Protein AF-A0A182SQ98-F1 (afdb_monomer)

Radius of gyration: 19.89 Å; Cα contacts (8 Å, |Δi|>4): 687; chains: 1; bounding box: 60×59×47 Å

Secondary structure (DSSP, 8-state):
--------------EEEETTEEEEPPS-EEEEE-TT-TT-EEEEE-BTB-EEEEEETTEEEEEEE--SS-TTT---EEEEE-------BBS--HHHHHHHHHHHHTT-S---S-----TT--PPP---TTTS-EEEEEEEEE-HHHHHHTTT--HHHHHHHHHHHHHHHHHHHGGGTEEEEEEEEEE-SSS-SS---TTS-HHHHHHHHHHHHHHHSTTS--SEEEEEE----TT--SEEE-SS-TTSTT-EEEEE-S-TT-HHHHHHHHHHHHHHHHTPPPSTT-TT----STT--TTSSBSS-TTS----S--HHHHHHHHHHHHTTTTGGGGSPTT--

InterPro domains:
  IPR001590 Peptidase M12B, ADAM/reprolysin [PF01421] (134-338)
  IPR001590 Peptidase M12B, ADAM/reprolysin [PS50215] (134-338)
  IPR024079 Metallopeptidase, catalytic domain superfamily [G3DSA:3.40.390.10] (128-340)
  IPR034027 Reprolysin domain, adamalysin-type [cd04269] (134-336)

Foldseek 3Di:
DWDWPFPDDDDDPAQADDVVDRDGDDPFWGKGATPPQPPKIWTWGCSPHIWTWIDGQPWIKTKDFDPDDPPPPPTDIDIDTAQDDDQFFAPDDVVLLVVVVVVVVVPPDDDDQPDPDDPDPDDDPSDQPQPAAFEFAEEEEEAQLLDVVVPPDDPVVSVVLVVSLQRLLQLLCVLRSYGYHHRYYHYHNPHDPFDDDQAADVVRVLVRVLVCLLPPVVVPDGFAYEYEHQGQHPVRHQKDFDALAGNHSRRYMYGHDPDSRCSNLSSLRVSLRNLRNLSQAAQPPPPPFDPPRQQRASRHRRQQRPRSHGHSYHTPSSSVRNSVSVRVVRRVSRNDDPPPD

Nearest PDB structures (foldseek):
  6x5x-assembly1_A  TM=9.243E-01  e=6.498E-19  Bothrops moojeni
  1nd1-assembly1_A  TM=9.090E-01  e=1.055E-18  Bothrops asper
  4q1l-assembly1_A  TM=9.043E-01  e=8.810E-18  Bothrops leucurus
  4j4m-assembly1_A  TM=8.980E-01  e=1.193E-17  Protobothrops mucrosquamatus
  2aig-assembly1_P  TM=8.832E-01  e=5.763E-18  Crotalus adamanteus

pLDDT: mean 79.88, std 20.7, range [23.42, 98.81]

Sequence (341 aa):
MFELFCKLNFALPLSLSVPYLVQEIEHCYYHGTVKDYPGASAAFHTCNGVSGVIHVGNETFVIHPFYGGDLSQKHPHVIFEARTKSNKGCANSGNLEWRTRSIRRGSSHHAGLVELIDRNGAGRYRRDVRETTKYIETALIIDKAMFQKRNGSTRTEVVHDAIQVANIADLYFRTLNTRVSVVYIETWQGQNQAQIDGGKDISKAISNFNDYTSRNLYKIDKDTTQLLTGETFAGGEVGMSVPETVCTPKAVGISVDMNPYEPHLLAGTMAHMIGHNIGMGHDDNRDECICRDWHGCIMSQSIVGLENVQPYKFSECSRLDYIDALRIGHGLCLLNKPNEV

Mean predicted aligned error: 9.84 Å

Structure (mmCIF, N/CA/C/O backbone):
data_AF-A0A182SQ98-F1
#
_entry.id   AF-A0A182SQ98-F1
#
loop_
_atom_site.group_PDB
_atom_site.id
_atom_site.type_symbol
_atom_site.label_atom_id
_atom_site.label_alt_id
_atom_site.label_comp_id
_atom_site.label_asym_id
_atom_site.label_entity_id
_atom_site.label_seq_id
_atom_site.pdbx_PDB_ins_code
_atom_site.Cartn_x
_atom_site.Cartn_y
_atom_site.Cartn_z
_atom_site.occupancy
_atom_site.B_iso_or_equiv
_atom_site.auth_seq_id
_atom_site.auth_comp_id
_atom_site.auth_asym_id
_atom_site.auth_atom_id
_atom_site.pdbx_PDB_model_num
ATOM 1 N N . MET A 1 1 ? -17.071 11.721 -22.408 1.00 23.52 1 MET A N 1
ATOM 2 C CA . MET A 1 1 ? -17.982 10.636 -21.989 1.00 23.52 1 MET A CA 1
ATOM 3 C C . MET A 1 1 ? -17.127 9.380 -21.911 1.00 23.52 1 MET A C 1
ATOM 5 O O . MET A 1 1 ? -16.782 8.836 -22.948 1.00 23.52 1 MET A O 1
ATOM 9 N N . PHE A 1 2 ? -16.632 9.037 -20.719 1.00 24.81 2 PHE A N 1
ATOM 10 C CA . PHE A 1 2 ? -15.760 7.876 -20.522 1.00 24.81 2 PHE A CA 1
ATOM 11 C C . PHE A 1 2 ? -16.617 6.607 -20.592 1.00 24.81 2 PHE A C 1
ATOM 13 O O . PHE A 1 2 ? -17.336 6.296 -19.648 1.00 24.81 2 PHE A O 1
ATOM 20 N N . GLU A 1 3 ? -16.584 5.888 -21.711 1.00 23.42 3 GLU A N 1
ATOM 21 C CA . GLU A 1 3 ? -17.114 4.523 -21.761 1.00 23.42 3 GLU A CA 1
ATOM 22 C C . GLU A 1 3 ? -16.069 3.577 -21.157 1.00 23.42 3 GLU A C 1
ATOM 24 O O . GLU A 1 3 ? -15.125 3.159 -21.829 1.00 23.42 3 GLU A O 1
ATOM 29 N N . LEU A 1 4 ? -16.216 3.253 -19.869 1.00 31.31 4 LEU A N 1
ATOM 30 C CA . LEU A 1 4 ? -15.467 2.165 -19.243 1.00 31.31 4 LEU A CA 1
ATOM 31 C C . LEU A 1 4 ? -16.075 0.825 -19.678 1.00 31.31 4 LEU A C 1
ATOM 33 O O . LEU A 1 4 ? -17.086 0.383 -19.137 1.00 31.31 4 LEU A O 1
ATOM 37 N N . PHE A 1 5 ? -15.424 0.130 -20.609 1.00 28.20 5 PHE A N 1
ATOM 38 C CA . PHE A 1 5 ? -15.642 -1.306 -20.786 1.00 28.20 5 PHE A CA 1
ATOM 39 C C . PHE A 1 5 ? -14.848 -2.054 -19.711 1.00 28.20 5 PHE A C 1
ATOM 41 O O . PHE A 1 5 ? -13.691 -2.428 -19.899 1.00 28.20 5 PHE A O 1
ATOM 48 N N . CYS A 1 6 ? -15.465 -2.241 -18.547 1.00 30.41 6 CYS A N 1
ATOM 49 C CA . CYS A 1 6 ? -14.892 -3.033 -17.467 1.00 30.41 6 CYS A CA 1
ATOM 50 C C . CYS A 1 6 ? -15.041 -4.525 -17.810 1.00 30.41 6 CYS A C 1
ATOM 52 O O . CYS A 1 6 ? -16.102 -5.120 -17.633 1.00 30.41 6 CYS A O 1
ATOM 54 N N . LYS A 1 7 ? -13.985 -5.148 -18.348 1.00 24.50 7 LYS A N 1
ATOM 55 C CA . LYS A 1 7 ? -13.917 -6.609 -18.499 1.00 24.50 7 LYS A CA 1
ATOM 56 C C . LYS A 1 7 ? -13.513 -7.193 -17.142 1.00 24.50 7 LYS A C 1
ATOM 58 O O . LYS A 1 7 ? -12.334 -7.330 -16.828 1.00 24.50 7 LYS A O 1
ATOM 63 N N . LEU A 1 8 ? -14.519 -7.431 -16.309 1.00 28.78 8 LEU A N 1
ATOM 64 C CA . LEU A 1 8 ? -14.374 -7.824 -14.913 1.00 28.78 8 LEU A CA 1
ATOM 65 C C . LEU A 1 8 ? -14.175 -9.331 -14.794 1.00 28.78 8 LEU A C 1
ATOM 67 O O . LEU A 1 8 ? -15.125 -10.096 -14.891 1.00 28.78 8 LEU A O 1
ATOM 71 N N . ASN A 1 9 ? -12.935 -9.749 -14.556 1.00 24.98 9 ASN A N 1
ATOM 72 C CA . ASN A 1 9 ? -12.642 -11.072 -14.019 1.00 24.98 9 ASN A CA 1
ATOM 73 C C . ASN A 1 9 ? -12.053 -10.880 -12.622 1.00 24.98 9 ASN A C 1
ATOM 75 O O . ASN A 1 9 ? -10.881 -10.526 -12.485 1.00 24.98 9 ASN A O 1
ATOM 79 N N . PHE A 1 10 ? -12.861 -11.122 -11.592 1.00 34.06 10 PHE A N 1
ATOM 80 C CA . PHE A 1 10 ? -12.375 -11.291 -10.228 1.00 34.06 10 PHE A CA 1
ATOM 81 C C . PHE A 1 10 ? -12.824 -12.639 -9.676 1.00 34.06 10 PHE A C 1
ATOM 83 O O . PHE A 1 10 ? -13.981 -13.031 -9.797 1.00 34.06 10 PHE A O 1
ATOM 90 N N . ALA A 1 11 ? -11.872 -13.324 -9.049 1.00 28.44 11 ALA A N 1
ATOM 91 C CA . ALA A 1 11 ? -12.122 -14.385 -8.095 1.00 28.44 11 ALA A CA 1
ATOM 92 C C . ALA A 1 11 ? -11.976 -13.755 -6.706 1.00 28.44 11 ALA A C 1
ATOM 94 O O . ALA A 1 11 ? -10.859 -13.554 -6.242 1.00 28.44 11 ALA A O 1
ATOM 95 N N . LEU A 1 12 ? -13.092 -13.388 -6.083 1.00 33.59 12 LEU A N 1
ATOM 96 C CA . LEU A 1 12 ? -13.137 -12.996 -4.673 1.00 33.59 12 LEU A CA 1
ATOM 97 C C . LEU A 1 12 ? -14.319 -13.697 -3.999 1.00 33.59 12 LEU A C 1
ATOM 99 O O . LEU A 1 12 ? -15.333 -13.057 -3.777 1.00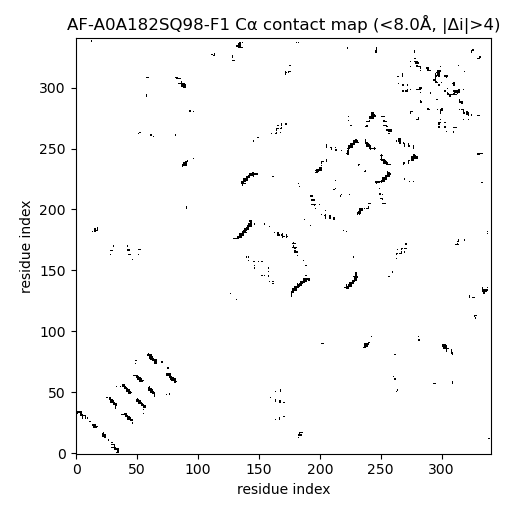 33.59 12 LEU A O 1
ATOM 103 N N . PRO A 1 13 ? -14.281 -14.991 -3.660 1.00 31.39 13 PRO A N 1
ATOM 104 C CA . PRO A 1 13 ? -15.205 -15.493 -2.656 1.00 31.39 13 PRO A CA 1
ATOM 105 C C . PRO A 1 13 ? -14.638 -15.067 -1.294 1.00 31.39 13 PRO A C 1
ATOM 107 O O . PRO A 1 13 ? -13.802 -15.766 -0.729 1.00 31.39 13 PRO A O 1
ATOM 110 N N . LEU A 1 14 ? -14.991 -13.876 -0.802 1.00 43.09 14 LEU A N 1
ATOM 111 C CA . LEU A 1 14 ? -14.554 -13.418 0.520 1.00 43.09 14 LEU A CA 1
ATOM 112 C C . LEU A 1 14 ? -15.640 -13.696 1.560 1.00 43.09 14 LEU A C 1
ATOM 114 O O . LEU A 1 14 ? -16.493 -12.855 1.831 1.00 43.09 14 LEU A O 1
ATOM 118 N N . SER A 1 15 ? -15.564 -14.868 2.189 1.00 35.12 15 SER A N 1
ATOM 119 C CA . SER A 1 15 ? -16.072 -15.061 3.547 1.00 35.12 15 SER A CA 1
ATOM 120 C C . SER A 1 15 ? -15.002 -14.558 4.522 1.00 35.12 15 SER A C 1
ATOM 122 O O . SER A 1 15 ? -14.043 -15.271 4.812 1.00 35.12 15 SER A O 1
ATOM 124 N N . LEU A 1 16 ? -15.111 -13.313 4.990 1.00 43.69 16 LEU A N 1
ATOM 125 C CA . LEU A 1 16 ? -14.165 -12.759 5.964 1.00 43.69 16 LEU A CA 1
ATOM 126 C C . LEU A 1 16 ? -14.579 -13.138 7.385 1.00 43.69 16 LEU A C 1
ATOM 128 O O . LEU A 1 16 ? -15.684 -12.830 7.827 1.00 43.69 16 LEU A O 1
ATOM 132 N N . SER A 1 17 ? -13.671 -13.754 8.134 1.00 34.84 17 SER A N 1
ATOM 133 C CA . SER A 1 17 ? -13.846 -13.986 9.565 1.00 34.84 17 SER A CA 1
ATOM 134 C C . SER A 1 17 ? -13.458 -12.729 10.352 1.00 34.84 17 SER A C 1
ATOM 136 O O . SER A 1 17 ? -12.296 -12.557 10.719 1.00 34.84 17 SER A O 1
ATOM 138 N N . VAL A 1 18 ? -14.416 -11.842 10.636 1.00 39.50 18 VAL A N 1
ATOM 139 C CA . VAL A 1 18 ? -14.260 -10.858 11.722 1.00 39.50 18 VAL A CA 1
ATOM 140 C C . VAL A 1 18 ? -14.590 -11.592 13.026 1.00 39.50 18 VAL A C 1
ATOM 142 O O . VAL A 1 18 ? -15.588 -12.316 13.039 1.00 39.50 18 VAL A O 1
ATOM 145 N N . PRO A 1 19 ? -13.853 -11.410 14.141 1.00 37.62 19 PRO A N 1
ATOM 146 C CA . PRO A 1 19 ? -14.085 -12.165 15.381 1.00 37.62 19 PRO A CA 1
ATOM 147 C C . PRO A 1 19 ? -15.498 -12.065 15.992 1.00 37.62 19 PRO A C 1
ATOM 149 O O . PRO A 1 19 ? -15.757 -12.728 16.988 1.00 37.62 19 PRO A O 1
ATOM 152 N N . TYR A 1 20 ? -16.416 -11.276 15.415 1.00 36.78 20 TYR A N 1
ATOM 153 C CA . TYR A 1 20 ? -17.817 -11.171 15.837 1.00 36.78 20 TYR A CA 1
ATOM 154 C C . TYR A 1 20 ? -18.848 -11.022 14.696 1.00 36.78 20 TYR A C 1
ATOM 156 O O . TYR A 1 20 ? -20.019 -10.790 14.984 1.00 36.78 20 TYR A O 1
ATOM 164 N N . LEU A 1 21 ? -18.469 -11.158 13.417 1.00 35.78 21 LEU A N 1
ATOM 165 C CA . LEU A 1 21 ? -19.425 -11.146 12.296 1.00 35.78 21 LEU A CA 1
ATOM 166 C C . LEU A 1 21 ? -18.748 -11.657 11.013 1.00 35.78 21 LEU A C 1
ATOM 168 O O . LEU A 1 21 ? -17.775 -11.062 10.561 1.00 35.78 21 LEU A O 1
ATOM 172 N N . VAL A 1 22 ? -19.254 -12.721 10.385 1.00 43.44 22 VAL A N 1
ATOM 173 C CA . VAL A 1 22 ? -18.900 -12.985 8.981 1.00 43.44 22 VAL A CA 1
ATOM 174 C C . VAL A 1 22 ? -19.685 -11.975 8.157 1.00 43.44 22 VAL A C 1
ATOM 176 O O . VAL A 1 22 ? -20.899 -12.107 8.021 1.00 43.44 22 VAL A O 1
ATOM 179 N N . GLN A 1 23 ? -19.024 -10.915 7.700 1.00 46.56 23 GLN A N 1
ATOM 180 C CA . GLN A 1 23 ? -19.638 -9.938 6.809 1.00 46.56 23 GLN A CA 1
ATOM 181 C C . GLN A 1 23 ? -19.177 -10.259 5.391 1.00 46.56 23 GLN A C 1
ATOM 183 O O . GLN A 1 23 ? -17.991 -10.143 5.083 1.00 46.56 23 GLN A O 1
ATOM 188 N N . GLU A 1 24 ? -20.107 -10.705 4.547 1.00 51.28 24 GLU A N 1
ATOM 189 C CA . GLU A 1 24 ? -19.855 -10.816 3.113 1.00 51.28 24 GLU A CA 1
ATOM 190 C C . GLU A 1 24 ? -19.627 -9.405 2.567 1.00 51.28 24 GLU A C 1
ATOM 192 O O . GLU A 1 24 ? -20.466 -8.516 2.724 1.00 51.28 24 GLU A O 1
ATOM 197 N N . ILE A 1 25 ? -18.453 -9.179 1.982 1.00 58.03 25 ILE A N 1
ATOM 198 C CA . ILE A 1 25 ? -18.169 -7.937 1.267 1.00 58.03 25 ILE A CA 1
ATOM 199 C C . ILE A 1 25 ? -18.684 -8.119 -0.151 1.00 58.03 25 ILE A C 1
ATOM 201 O O . ILE A 1 25 ? -18.267 -9.044 -0.848 1.00 58.03 25 ILE A O 1
ATOM 205 N N . GLU A 1 26 ? -19.594 -7.242 -0.566 1.00 62.00 26 GLU A N 1
ATOM 206 C CA . GLU A 1 26 ? -20.156 -7.266 -1.912 1.00 62.00 26 GLU A CA 1
ATOM 207 C C . GLU A 1 26 ? -19.058 -7.180 -2.985 1.00 62.00 26 GLU A C 1
ATOM 209 O O . GLU A 1 26 ? -18.040 -6.496 -2.831 1.00 62.00 26 GLU A O 1
ATOM 214 N N . HIS A 1 27 ? -19.270 -7.862 -4.114 1.00 72.69 27 HIS A N 1
ATOM 215 C CA . HIS A 1 27 ? -18.387 -7.800 -5.280 1.00 72.69 27 HIS A CA 1
ATOM 216 C C . HIS A 1 27 ? -18.504 -6.451 -5.986 1.00 72.69 27 HIS A C 1
ATOM 218 O O . HIS A 1 27 ? -19.163 -6.330 -7.013 1.00 72.69 27 HIS A O 1
ATOM 224 N N . CYS A 1 28 ? -17.857 -5.430 -5.435 1.00 85.06 28 CYS A N 1
ATOM 225 C CA . CYS A 1 28 ? -17.948 -4.058 -5.926 1.00 85.06 28 CYS A CA 1
ATOM 226 C C . CYS A 1 28 ? -16.590 -3.423 -6.254 1.00 85.06 28 CYS A C 1
ATOM 228 O O . CYS A 1 28 ? -16.579 -2.232 -6.552 1.00 85.06 28 CYS A O 1
ATOM 230 N N . TYR A 1 29 ? -15.485 -4.182 -6.222 1.00 87.00 29 TYR A N 1
ATOM 231 C CA . TYR A 1 29 ? -14.110 -3.727 -6.487 1.00 87.00 29 TYR A CA 1
ATOM 232 C C . TYR A 1 29 ? -13.596 -4.209 -7.840 1.00 87.00 29 TYR A C 1
ATOM 234 O O . TYR A 1 29 ? -13.718 -5.383 -8.193 1.00 87.00 29 TYR A O 1
ATOM 242 N N . TYR A 1 30 ? -12.999 -3.293 -8.592 1.00 87.56 30 TYR A N 1
ATOM 243 C CA . TYR A 1 30 ? -12.790 -3.444 -10.020 1.00 87.56 30 TYR A CA 1
ATOM 244 C C . TYR A 1 30 ? -11.459 -2.859 -10.474 1.00 87.56 30 TYR A C 1
ATOM 246 O O . TYR A 1 30 ? -11.033 -1.801 -10.009 1.00 87.56 30 TYR A O 1
ATOM 254 N N . HIS A 1 31 ? -10.860 -3.509 -11.472 1.00 91.31 31 HIS A N 1
ATOM 255 C CA . HIS A 1 31 ? -9.762 -2.969 -12.270 1.00 91.31 31 HIS A CA 1
ATOM 256 C C . HIS A 1 31 ? -10.189 -2.858 -13.725 1.00 91.31 31 HIS A C 1
ATOM 258 O O . HIS A 1 31 ? -10.928 -3.707 -14.224 1.00 91.31 31 HIS A O 1
ATOM 264 N N . GLY A 1 32 ? -9.654 -1.873 -14.434 1.00 87.50 32 GLY A N 1
ATOM 265 C CA . GLY A 1 32 ? -9.933 -1.693 -15.851 1.00 87.50 32 GLY A CA 1
ATOM 266 C C . GLY A 1 32 ? -8.820 -0.978 -16.598 1.00 87.50 32 GLY A C 1
ATOM 267 O O . GLY A 1 32 ? -7.851 -0.497 -16.015 1.00 87.50 32 GLY A O 1
ATOM 268 N N . THR A 1 33 ? -8.988 -0.918 -17.912 1.00 89.69 33 THR A N 1
ATOM 269 C CA . THR A 1 33 ? -8.209 -0.073 -18.821 1.00 89.69 33 THR A CA 1
ATOM 270 C C . THR A 1 33 ? -9.073 1.091 -19.285 1.00 89.69 33 THR A C 1
ATOM 272 O O . THR A 1 33 ? -10.300 0.969 -19.330 1.00 89.69 33 THR A O 1
ATOM 275 N N . VAL A 1 34 ? -8.455 2.201 -19.680 1.00 87.75 34 VAL A N 1
ATOM 276 C CA . VAL A 1 34 ? -9.191 3.359 -20.204 1.00 87.75 34 VAL A CA 1
ATOM 277 C C . VAL A 1 34 ? -9.310 3.245 -21.724 1.00 87.75 34 VAL A C 1
ATOM 279 O O . VAL A 1 34 ? -8.313 3.058 -22.423 1.00 87.75 34 VAL A O 1
ATOM 282 N N . LYS A 1 35 ? -10.542 3.326 -22.243 1.00 85.31 35 LYS A N 1
ATOM 283 C CA . LYS A 1 35 ? -10.818 3.296 -23.688 1.00 85.31 35 LYS A CA 1
ATOM 284 C C . LYS A 1 35 ? -10.031 4.410 -24.384 1.00 85.31 35 LYS A C 1
ATOM 286 O O . LYS A 1 35 ? -9.984 5.518 -23.869 1.00 85.31 35 LYS A O 1
ATOM 291 N N . ASP A 1 36 ? -9.424 4.098 -25.526 1.00 87.88 36 ASP A N 1
ATOM 292 C CA . ASP A 1 36 ? -8.637 5.024 -26.357 1.00 87.88 36 ASP A CA 1
ATOM 293 C C . ASP A 1 36 ? -7.314 5.530 -25.738 1.00 87.88 36 ASP A C 1
ATOM 295 O O . ASP A 1 36 ? -6.582 6.272 -26.389 1.00 87.88 36 ASP A O 1
ATOM 299 N N . TYR A 1 37 ? -6.939 5.059 -24.540 1.00 86.81 37 TYR A N 1
ATOM 300 C CA . TYR A 1 37 ? -5.662 5.378 -23.888 1.00 86.81 37 TYR A CA 1
ATOM 301 C C . TYR A 1 37 ? -4.860 4.097 -23.588 1.00 86.81 37 TYR A C 1
ATOM 303 O O . TYR A 1 37 ? -4.968 3.524 -22.500 1.00 86.81 37 TYR A O 1
ATOM 311 N N . PRO A 1 38 ? -4.039 3.611 -24.539 1.00 86.44 38 PRO A N 1
ATOM 312 C CA . PRO A 1 38 ? -3.184 2.447 -24.325 1.00 86.44 38 PRO A CA 1
ATOM 313 C C . PRO A 1 38 ? -2.250 2.632 -23.123 1.00 86.44 38 PRO A C 1
ATOM 315 O O . PRO A 1 38 ? -1.617 3.672 -22.965 1.00 86.44 38 PRO A O 1
ATOM 318 N N . GLY A 1 39 ? -2.155 1.606 -22.278 1.00 83.50 39 GLY A N 1
ATOM 319 C CA . GLY A 1 39 ? -1.336 1.634 -21.062 1.00 83.50 39 GLY A CA 1
ATOM 320 C C . GLY A 1 39 ? -1.977 2.347 -19.866 1.00 83.50 39 GLY A C 1
ATOM 321 O O . GLY A 1 39 ? -1.457 2.213 -18.761 1.00 83.50 39 GLY A O 1
ATOM 322 N N . ALA A 1 40 ? -3.108 3.036 -20.049 1.00 88.62 40 ALA A N 1
ATOM 323 C CA . ALA A 1 40 ? -3.865 3.598 -18.940 1.00 88.62 40 ALA A CA 1
ATOM 324 C C . ALA A 1 40 ? -4.618 2.509 -18.171 1.00 88.62 40 ALA A C 1
ATOM 326 O O . ALA A 1 40 ? -5.166 1.561 -18.750 1.00 88.62 40 ALA A O 1
ATOM 327 N N . SER A 1 41 ? -4.679 2.676 -16.857 1.00 91.44 41 SER A N 1
ATOM 328 C CA . SER A 1 41 ? -5.279 1.720 -15.936 1.00 91.44 41 SER A CA 1
ATOM 329 C C . SER A 1 41 ? -6.144 2.425 -14.903 1.00 91.44 41 SER A C 1
ATOM 331 O O . SER A 1 41 ? -6.028 3.625 -14.664 1.00 91.44 41 SER A O 1
ATOM 333 N N . ALA A 1 42 ? -7.057 1.667 -14.316 1.00 93.12 42 ALA A N 1
ATOM 334 C CA . ALA A 1 42 ? -8.009 2.164 -13.347 1.00 93.12 42 ALA A CA 1
ATOM 335 C C . ALA A 1 42 ? -8.267 1.120 -12.263 1.00 93.12 42 ALA A C 1
ATOM 337 O O . ALA A 1 42 ? -8.354 -0.073 -12.567 1.00 93.12 42 ALA A O 1
ATOM 338 N N . ALA A 1 43 ? -8.448 1.578 -11.027 1.00 93.56 43 ALA A N 1
ATOM 339 C CA . ALA A 1 43 ? -8.896 0.767 -9.901 1.00 93.56 43 ALA A CA 1
ATOM 340 C C . ALA A 1 43 ? -10.000 1.507 -9.147 1.00 93.56 43 ALA A C 1
ATOM 342 O O . ALA A 1 43 ? -9.762 2.578 -8.591 1.00 93.56 43 ALA A O 1
ATOM 343 N N . PHE A 1 44 ? -11.195 0.925 -9.100 1.00 91.44 44 PHE A N 1
ATOM 344 C CA . PHE A 1 44 ? -12.386 1.547 -8.527 1.00 91.44 44 PHE A CA 1
ATOM 345 C C . PHE A 1 44 ? -13.170 0.593 -7.648 1.00 91.44 44 PHE A C 1
ATOM 347 O O . PHE A 1 44 ? -13.092 -0.622 -7.824 1.00 91.44 44 PHE A O 1
ATOM 354 N N . HIS A 1 45 ? -14.004 1.156 -6.784 1.00 87.88 45 HIS A N 1
ATOM 355 C CA . HIS A 1 45 ? -15.118 0.450 -6.192 1.00 87.88 45 HIS A CA 1
ATOM 356 C C . HIS A 1 45 ? -16.436 1.195 -6.389 1.00 87.88 45 HIS A C 1
ATOM 358 O O . HIS A 1 45 ? -16.459 2.402 -6.627 1.00 87.88 45 HIS A O 1
ATOM 364 N N . THR A 1 46 ? -17.532 0.441 -6.318 1.00 88.00 46 THR A N 1
ATOM 365 C CA . THR A 1 46 ? -18.914 0.931 -6.491 1.00 88.00 46 THR A CA 1
ATOM 366 C C . THR A 1 46 ? -19.793 0.703 -5.259 1.00 88.00 46 THR A C 1
ATOM 368 O O . THR A 1 46 ? -20.994 0.947 -5.303 1.00 88.00 46 THR A O 1
ATOM 371 N N . CYS A 1 47 ? -19.192 0.243 -4.156 1.00 79.88 47 CYS A N 1
ATOM 372 C CA . CYS A 1 47 ? -19.892 -0.218 -2.951 1.00 79.88 47 CYS A CA 1
ATOM 373 C C . CYS A 1 47 ? -20.757 0.864 -2.284 1.00 79.88 47 CYS A C 1
ATOM 375 O O . CYS A 1 47 ? -21.764 0.559 -1.661 1.00 79.88 47 CYS A O 1
ATOM 377 N N . ASN A 1 48 ? -20.362 2.134 -2.405 1.00 76.38 48 ASN A N 1
ATOM 378 C CA . ASN A 1 48 ? -21.119 3.280 -1.904 1.00 76.38 48 ASN A CA 1
ATOM 379 C C . ASN A 1 48 ? -20.883 4.476 -2.836 1.00 76.38 48 ASN A C 1
ATOM 381 O O . ASN A 1 48 ? -20.177 5.427 -2.508 1.00 76.38 48 ASN A O 1
ATOM 385 N N . GLY A 1 49 ? -21.389 4.359 -4.064 1.00 81.25 49 GLY A N 1
ATOM 386 C CA . GLY A 1 49 ? -20.996 5.241 -5.160 1.00 81.25 49 GLY A CA 1
ATOM 387 C C . GLY A 1 49 ? -19.630 4.866 -5.745 1.00 81.25 49 GLY A C 1
ATOM 388 O O . GLY A 1 49 ? -19.005 3.894 -5.327 1.00 81.25 49 GLY A O 1
ATOM 389 N N . VAL A 1 50 ? -19.189 5.617 -6.757 1.00 86.50 50 VAL A N 1
ATOM 390 C CA . VAL A 1 50 ? -17.930 5.360 -7.467 1.00 86.50 50 VAL A CA 1
ATOM 391 C C . VAL A 1 50 ? -16.777 6.061 -6.756 1.00 86.50 50 VAL A C 1
ATOM 393 O O . VAL A 1 50 ? -16.793 7.278 -6.592 1.00 86.50 50 VAL A O 1
ATOM 396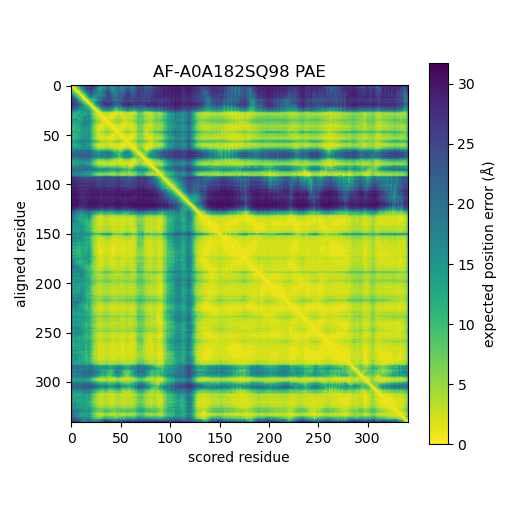 N N . SER A 1 51 ? -15.753 5.306 -6.380 1.00 88.94 51 SER A N 1
ATOM 397 C CA . SER A 1 51 ? -14.533 5.839 -5.773 1.00 88.94 51 SER A CA 1
ATOM 398 C C . SER A 1 51 ? -13.319 5.080 -6.279 1.00 88.94 51 SER A C 1
ATOM 400 O O . SER A 1 51 ? -13.391 3.870 -6.493 1.00 88.94 51 SER A O 1
ATOM 402 N N . GLY A 1 52 ? -12.202 5.766 -6.494 1.00 92.12 52 GLY A N 1
ATOM 403 C CA . GLY A 1 52 ? -10.952 5.133 -6.902 1.00 92.12 52 GLY A CA 1
ATOM 404 C C . GLY A 1 52 ? -10.094 6.013 -7.791 1.00 92.12 52 GLY A C 1
ATOM 405 O O . GLY A 1 52 ? -10.199 7.236 -7.742 1.00 92.12 52 GLY A O 1
ATOM 406 N N . VAL A 1 53 ? -9.213 5.394 -8.575 1.00 94.00 53 VAL A N 1
ATOM 407 C CA . VAL A 1 53 ? -8.146 6.101 -9.292 1.00 94.00 53 VAL A CA 1
ATOM 408 C C . VAL A 1 53 ? -8.022 5.686 -10.750 1.00 94.00 53 VAL A C 1
ATOM 410 O O . VAL A 1 53 ? -8.286 4.538 -11.111 1.00 94.00 53 VAL A O 1
ATOM 413 N N . ILE A 1 54 ? -7.584 6.637 -11.574 1.00 93.25 54 ILE A N 1
ATOM 414 C CA . ILE A 1 54 ? -7.237 6.451 -12.982 1.00 93.25 54 ILE A CA 1
ATOM 415 C C . ILE A 1 54 ? -5.808 6.933 -13.187 1.00 93.25 54 ILE A C 1
ATOM 417 O O . ILE A 1 54 ? -5.507 8.089 -12.900 1.00 93.25 54 ILE A O 1
ATOM 421 N N . HIS A 1 55 ? -4.959 6.079 -13.744 1.00 89.81 55 HIS A N 1
ATOM 422 C CA . HIS A 1 55 ? -3.636 6.452 -14.224 1.00 89.81 55 HIS A CA 1
ATOM 423 C C . HIS A 1 55 ? -3.688 6.598 -15.745 1.00 89.81 55 HIS A C 1
ATOM 425 O O . HIS A 1 55 ? -3.945 5.622 -16.456 1.00 89.81 55 HIS A O 1
ATOM 431 N N . VAL A 1 56 ? -3.452 7.810 -16.253 1.00 87.94 56 VAL A N 1
ATOM 432 C CA . VAL A 1 56 ? -3.420 8.106 -17.693 1.00 87.94 56 VAL A CA 1
ATOM 433 C C . VAL A 1 56 ? -2.163 8.897 -18.002 1.00 87.94 56 VAL A C 1
ATOM 435 O O . VAL A 1 56 ? -2.038 10.044 -17.591 1.00 87.94 56 VAL A O 1
ATOM 438 N N . GLY A 1 57 ? -1.231 8.300 -18.749 1.00 81.56 57 GLY A N 1
ATOM 439 C CA . GLY A 1 57 ? -0.002 8.987 -19.146 1.00 81.56 57 GLY A CA 1
ATOM 440 C C . GLY A 1 57 ? 0.751 9.522 -17.930 1.00 81.56 57 GLY A C 1
ATOM 441 O O . GLY A 1 57 ? 1.278 8.719 -17.152 1.00 81.56 57 GLY A O 1
ATOM 442 N N . ASN A 1 58 ? 0.779 10.857 -17.795 1.00 78.56 58 ASN A N 1
ATOM 443 C CA . ASN A 1 58 ? 1.411 11.554 -16.684 1.00 78.56 58 ASN A CA 1
ATOM 444 C C . ASN A 1 58 ? 0.520 12.071 -15.555 1.00 78.56 58 ASN A C 1
ATOM 446 O O . ASN A 1 58 ? 0.973 12.814 -14.687 1.00 78.56 58 ASN A O 1
ATOM 450 N N . GLU A 1 59 ? -0.730 11.638 -15.538 1.00 85.62 59 GLU A N 1
ATOM 451 C CA . GLU A 1 59 ? -1.740 12.171 -14.643 1.00 85.62 59 GLU A CA 1
ATOM 452 C C . GLU A 1 59 ? -2.362 11.032 -13.838 1.00 85.62 59 GLU A C 1
ATOM 454 O O . GLU A 1 59 ? -2.597 9.924 -14.337 1.00 85.62 59 GLU A O 1
ATOM 459 N N . THR A 1 60 ? -2.625 11.309 -12.563 1.00 89.44 60 THR A N 1
ATOM 460 C CA . THR A 1 60 ? -3.450 10.447 -11.720 1.00 89.44 60 THR A CA 1
ATOM 461 C C . THR A 1 60 ? -4.704 11.215 -11.350 1.00 89.44 60 THR A C 1
ATOM 463 O O . THR A 1 60 ? -4.632 12.269 -10.725 1.00 89.44 60 THR A O 1
ATOM 466 N N . PHE A 1 61 ? -5.859 10.688 -11.735 1.00 92.19 61 PHE A N 1
ATOM 467 C CA . PHE A 1 61 ? -7.152 11.238 -11.355 1.00 92.19 61 PHE A CA 1
ATOM 468 C C . PHE A 1 61 ? -7.740 10.410 -10.228 1.00 92.19 61 PHE A C 1
ATOM 470 O O . PHE A 1 61 ? -7.704 9.180 -10.274 1.00 92.19 61 PHE A O 1
ATOM 477 N N . VAL A 1 62 ? -8.316 11.084 -9.241 1.00 93.75 62 VAL A N 1
ATOM 478 C CA . VAL A 1 62 ? -9.056 10.451 -8.156 1.00 93.75 62 VAL A CA 1
ATOM 479 C C . VAL A 1 62 ? -10.526 10.797 -8.308 1.00 93.75 62 VAL A C 1
ATOM 481 O O . VAL A 1 62 ? -10.886 11.952 -8.532 1.00 93.75 62 VAL A O 1
ATOM 484 N N . ILE A 1 63 ? -11.369 9.778 -8.191 1.00 91.94 63 ILE A N 1
ATOM 485 C CA . ILE A 1 63 ? -12.814 9.912 -8.064 1.00 91.94 63 ILE A CA 1
ATOM 486 C C . ILE A 1 63 ? -13.145 9.657 -6.602 1.00 91.94 63 ILE A C 1
ATOM 488 O O . ILE A 1 63 ? -12.779 8.609 -6.072 1.00 91.94 63 ILE A O 1
ATOM 492 N N . HIS A 1 64 ? -13.832 10.598 -5.963 1.00 87.38 64 HIS A N 1
ATOM 493 C CA . HIS A 1 64 ? -14.229 10.476 -4.567 1.00 87.38 64 HIS A CA 1
ATOM 494 C C . HIS A 1 64 ? -15.714 10.838 -4.397 1.00 87.38 64 HIS A C 1
ATOM 496 O O . HIS A 1 64 ? -16.154 11.868 -4.924 1.00 87.38 64 HIS A O 1
ATOM 502 N N . PRO A 1 65 ? -16.505 10.030 -3.670 1.00 83.69 65 PRO A N 1
ATOM 503 C CA . PRO A 1 65 ? -17.881 10.367 -3.322 1.00 83.69 65 PRO A CA 1
ATOM 504 C C . PRO A 1 65 ? -17.919 11.619 -2.447 1.00 83.69 65 PRO A C 1
ATOM 506 O O . PRO A 1 65 ? -17.082 11.818 -1.565 1.00 83.69 65 PRO A O 1
ATOM 509 N N . PHE A 1 66 ? -18.881 12.496 -2.700 1.00 75.81 66 PHE A N 1
ATOM 510 C CA . PHE A 1 66 ? -19.071 13.697 -1.904 1.00 75.81 66 PHE A CA 1
ATOM 511 C C . PHE A 1 66 ? -20.116 13.421 -0.821 1.00 75.81 66 PHE A C 1
ATOM 513 O O . PHE A 1 66 ? -21.306 13.324 -1.102 1.00 75.81 66 PHE A O 1
ATOM 520 N N . TYR A 1 67 ? -19.661 13.309 0.427 1.00 67.50 67 TYR A N 1
ATOM 521 C CA . TYR A 1 67 ? -20.490 12.925 1.577 1.00 67.50 67 TYR A CA 1
ATOM 522 C C . TYR A 1 67 ? -21.316 14.081 2.186 1.00 67.50 67 TYR A C 1
ATOM 524 O O . TYR A 1 67 ? -21.848 13.952 3.285 1.00 67.50 67 TYR A O 1
ATOM 532 N N . GLY A 1 68 ? -21.424 15.227 1.501 1.00 60.84 68 GLY A N 1
ATOM 533 C CA . GLY A 1 68 ? -22.171 16.403 1.962 1.00 60.84 68 GLY A CA 1
ATOM 534 C C . GLY A 1 68 ? -23.390 16.733 1.092 1.00 60.84 68 GLY A C 1
ATOM 535 O O . GLY A 1 68 ? -23.349 16.589 -0.126 1.00 60.84 68 GLY A O 1
ATOM 536 N N . GLY A 1 69 ? -24.460 17.252 1.705 1.00 62.59 69 GLY A N 1
ATOM 537 C CA . GLY A 1 69 ? -25.674 17.703 1.006 1.00 62.59 69 GLY A CA 1
ATOM 538 C C . GLY A 1 69 ? -26.820 16.684 1.002 1.00 62.59 69 GLY A C 1
ATOM 539 O O . GLY A 1 69 ? -26.802 15.709 1.748 1.00 62.59 69 GLY A O 1
ATOM 540 N N . ASP A 1 70 ? -27.854 16.940 0.194 1.00 60.09 70 ASP A N 1
ATOM 541 C CA . ASP A 1 70 ? -28.989 16.024 0.030 1.00 60.09 70 ASP A CA 1
ATOM 542 C C . ASP A 1 70 ? -28.603 14.843 -0.877 1.00 60.09 70 ASP A C 1
ATOM 544 O O . ASP A 1 70 ? -28.615 14.941 -2.105 1.00 60.09 70 ASP A O 1
ATOM 548 N N . LEU A 1 71 ? -28.253 13.722 -0.245 1.00 65.06 71 LEU A N 1
ATOM 549 C CA . LEU A 1 71 ? -27.873 12.469 -0.902 1.00 65.06 71 LEU A CA 1
ATOM 550 C C . LEU A 1 71 ? -29.088 11.621 -1.333 1.00 65.06 71 LEU A C 1
ATOM 552 O O . LEU A 1 71 ? -28.906 10.512 -1.832 1.00 65.06 71 LEU A O 1
ATOM 556 N N . SER A 1 72 ? -30.326 12.103 -1.142 1.00 64.94 72 SER A N 1
ATOM 557 C CA . SER A 1 72 ? -31.544 11.309 -1.374 1.00 64.94 72 SER A CA 1
ATOM 558 C C . SER A 1 72 ? -31.880 11.081 -2.852 1.00 64.94 72 SER A C 1
ATOM 560 O O . SER A 1 72 ? -32.561 10.108 -3.175 1.00 64.94 72 SER A O 1
ATOM 562 N N . GLN A 1 73 ? -31.406 11.948 -3.759 1.00 62.12 73 GLN A N 1
ATOM 563 C CA . GLN A 1 73 ? -31.707 11.856 -5.198 1.00 62.12 73 GLN A CA 1
ATOM 564 C C . GLN A 1 73 ? -30.483 11.738 -6.108 1.00 62.12 73 GLN A C 1
ATOM 566 O O . GLN A 1 73 ? -30.589 11.201 -7.212 1.00 62.12 73 GLN A O 1
ATOM 571 N N . LYS A 1 74 ? -29.325 12.255 -5.688 1.00 66.75 74 LYS A N 1
ATOM 572 C CA . LYS A 1 74 ? -28.063 12.176 -6.432 1.00 66.75 74 LYS A CA 1
ATOM 573 C C . LYS A 1 74 ? -26.930 11.981 -5.436 1.00 66.75 74 LYS A C 1
ATOM 575 O O . LYS A 1 74 ? -26.879 12.685 -4.437 1.00 66.75 74 LYS A O 1
ATOM 580 N N . HIS A 1 75 ? -26.020 11.063 -5.740 1.00 72.06 75 HIS A N 1
ATOM 581 C CA . HIS A 1 75 ? -24.782 10.883 -4.990 1.00 72.06 75 HIS A CA 1
ATOM 582 C C . HIS A 1 75 ? -23.661 11.568 -5.785 1.00 72.06 75 HIS A C 1
ATOM 584 O O . HIS A 1 75 ? -23.182 10.975 -6.749 1.00 72.06 75 HIS A O 1
ATOM 590 N N . PRO A 1 76 ? -23.326 12.843 -5.509 1.00 81.19 76 PRO A N 1
ATOM 591 C CA . PRO A 1 76 ? -22.309 13.560 -6.267 1.00 81.19 76 PRO A CA 1
ATOM 592 C C . PRO A 1 76 ? -20.916 12.952 -6.075 1.00 81.19 76 PRO A C 1
ATOM 594 O O . PRO A 1 76 ? -20.570 12.474 -4.996 1.00 81.19 76 PRO A O 1
ATOM 597 N N . HIS A 1 77 ? -20.097 13.032 -7.123 1.00 85.25 77 HIS A N 1
ATOM 598 C CA . HIS A 1 77 ? -18.694 12.620 -7.116 1.00 85.25 77 HIS A CA 1
ATOM 599 C C . HIS A 1 77 ? -17.823 13.791 -7.540 1.00 85.25 77 HIS A C 1
ATOM 601 O O . HIS A 1 77 ? -18.179 14.543 -8.451 1.00 85.25 77 HIS A O 1
ATOM 607 N N . VAL A 1 78 ? -16.670 13.926 -6.896 1.00 88.44 78 VAL A N 1
ATOM 608 C CA . VAL A 1 78 ? -15.629 14.859 -7.318 1.00 88.44 78 VAL A CA 1
ATOM 609 C C . VAL A 1 78 ? -14.563 14.062 -8.047 1.00 88.44 78 VAL A C 1
ATOM 611 O O . VAL A 1 78 ? -14.075 13.057 -7.533 1.00 88.44 78 VAL A O 1
ATOM 614 N N . ILE A 1 79 ? -14.218 14.519 -9.248 1.00 91.56 79 ILE A N 1
ATOM 615 C CA . ILE A 1 79 ? -13.059 14.032 -9.989 1.00 91.56 79 ILE A CA 1
ATOM 616 C C . ILE A 1 79 ? -12.030 15.146 -9.970 1.00 91.56 79 ILE A C 1
ATOM 618 O O . ILE A 1 79 ? -12.321 16.263 -10.399 1.00 91.56 79 ILE A O 1
ATOM 622 N N . PHE A 1 80 ? -10.844 14.848 -9.463 1.00 91.25 80 PHE A N 1
ATOM 623 C CA . PHE A 1 80 ? -9.752 15.805 -9.408 1.00 91.25 80 PHE A CA 1
ATOM 624 C C . PHE A 1 80 ? -8.436 15.133 -9.771 1.00 91.25 80 PHE A C 1
ATOM 626 O O . PHE A 1 80 ? -8.261 13.925 -9.613 1.00 91.25 80 PHE A O 1
ATOM 633 N N . GLU A 1 81 ? -7.516 15.930 -10.292 1.00 91.44 81 GLU A N 1
ATOM 634 C CA . GLU A 1 81 ? -6.152 15.490 -10.532 1.00 91.44 81 GLU A CA 1
ATOM 635 C C . GLU A 1 81 ? -5.381 15.490 -9.206 1.00 91.44 81 GLU A C 1
ATOM 637 O O . GLU A 1 81 ? -5.305 16.513 -8.522 1.00 91.44 81 GLU A O 1
ATOM 642 N N . ALA A 1 82 ? -4.820 14.343 -8.836 1.00 87.31 82 ALA A N 1
ATOM 643 C CA . ALA A 1 82 ? -3.996 14.203 -7.648 1.00 87.31 82 ALA A CA 1
ATOM 644 C C . ALA A 1 82 ? -2.564 14.663 -7.930 1.00 87.31 82 ALA A C 1
ATOM 646 O O . ALA A 1 82 ? -1.871 14.113 -8.786 1.00 87.31 82 ALA A O 1
ATOM 647 N N . ARG A 1 83 ? -2.122 15.677 -7.180 1.00 77.06 83 ARG A N 1
ATOM 648 C CA . ARG A 1 83 ? -0.768 16.249 -7.249 1.00 77.06 83 ARG A CA 1
ATOM 649 C C . ARG A 1 83 ? -0.231 16.557 -5.853 1.00 77.06 83 ARG A C 1
ATOM 651 O O . ARG A 1 83 ? 0.228 17.674 -5.585 1.00 77.06 83 ARG A O 1
ATOM 658 N N . THR A 1 84 ? -0.325 15.601 -4.930 1.00 72.56 84 THR A N 1
ATOM 659 C CA . THR A 1 84 ? 0.218 15.796 -3.581 1.00 72.56 84 THR A CA 1
ATOM 660 C C . THR A 1 84 ? 1.734 15.979 -3.629 1.00 72.56 84 THR A C 1
ATOM 662 O O . THR A 1 84 ? 2.483 15.096 -4.039 1.00 72.56 84 THR A O 1
ATOM 665 N N . LYS A 1 85 ? 2.198 17.135 -3.141 1.00 66.75 85 LYS A N 1
ATOM 666 C CA . LYS A 1 85 ? 3.621 17.448 -2.978 1.00 66.75 85 LYS A CA 1
ATOM 667 C C . LYS A 1 85 ? 4.098 16.956 -1.619 1.00 66.75 85 LYS A C 1
ATOM 669 O O . LYS A 1 85 ? 3.885 17.620 -0.607 1.00 66.75 85 LYS A O 1
ATOM 674 N N . SER A 1 86 ? 4.728 15.791 -1.586 1.00 65.19 86 SER A N 1
ATOM 675 C CA . SER A 1 86 ? 5.184 15.177 -0.340 1.00 65.19 86 SER A CA 1
ATOM 676 C C . SER A 1 86 ? 6.481 14.418 -0.587 1.00 65.19 86 SER A C 1
ATOM 678 O O . SER A 1 86 ? 6.439 13.261 -0.952 1.00 65.19 86 SER A O 1
ATOM 680 N N . ASN A 1 87 ? 7.651 15.036 -0.405 1.00 70.00 87 ASN A N 1
ATOM 681 C CA . ASN A 1 87 ? 8.917 14.297 -0.506 1.00 70.00 87 ASN A CA 1
ATOM 682 C C . ASN A 1 87 ? 9.147 13.496 0.784 1.00 70.00 87 ASN A C 1
ATOM 684 O O . ASN A 1 87 ? 9.810 13.970 1.711 1.00 70.00 87 ASN A O 1
ATOM 688 N N . LYS A 1 88 ? 8.509 12.327 0.877 1.00 81.75 88 LYS A N 1
ATOM 689 C CA . LYS A 1 88 ? 8.525 11.457 2.053 1.00 81.75 88 LYS A CA 1
ATOM 690 C C . LYS A 1 88 ? 8.930 10.041 1.666 1.00 81.75 88 LYS A C 1
ATOM 692 O O . LYS A 1 88 ? 8.459 9.500 0.669 1.00 81.75 88 LYS A O 1
ATOM 697 N N . GLY A 1 89 ? 9.781 9.443 2.492 1.00 86.56 89 GLY A N 1
ATOM 698 C CA . GLY A 1 89 ? 10.251 8.073 2.321 1.00 86.56 89 GLY A CA 1
ATOM 699 C C . GLY A 1 89 ? 9.841 7.151 3.459 1.00 86.56 89 GLY A C 1
ATOM 700 O O . GLY A 1 89 ? 9.186 7.568 4.419 1.00 86.56 89 GLY A O 1
ATOM 701 N N . CYS A 1 90 ? 10.236 5.888 3.350 1.00 90.62 90 CYS A N 1
ATOM 702 C CA . CYS A 1 90 ? 10.105 4.924 4.436 1.00 90.62 90 CYS A CA 1
ATOM 703 C C . CYS A 1 90 ? 11.322 4.929 5.370 1.00 90.62 90 CYS A C 1
ATOM 705 O O . CYS A 1 90 ? 12.422 5.323 4.982 1.00 90.62 90 CYS A O 1
ATOM 707 N N . ALA A 1 91 ? 11.139 4.396 6.578 1.00 91.50 91 ALA A N 1
ATOM 708 C CA . ALA A 1 91 ? 12.207 4.230 7.565 1.00 91.50 91 ALA A CA 1
ATOM 709 C C . ALA A 1 91 ? 13.100 2.996 7.320 1.00 91.50 91 ALA A C 1
ATOM 711 O O . ALA A 1 91 ? 14.077 2.781 8.045 1.00 91.50 91 ALA A O 1
ATOM 712 N N . ASN A 1 92 ? 12.802 2.173 6.307 1.00 88.25 92 ASN A N 1
ATOM 713 C CA . ASN A 1 92 ? 13.687 1.087 5.891 1.00 88.25 92 ASN A CA 1
ATOM 714 C C . ASN A 1 92 ? 15.022 1.693 5.421 1.00 88.25 92 ASN A C 1
ATOM 716 O O . ASN A 1 92 ? 15.095 2.413 4.433 1.00 88.25 92 ASN A O 1
ATOM 720 N N . SER A 1 93 ? 16.089 1.465 6.185 1.00 73.81 93 SER A N 1
ATOM 721 C CA . SER A 1 93 ? 17.424 1.970 5.858 1.00 73.81 93 SER A CA 1
ATOM 722 C C . SER A 1 93 ? 18.230 0.916 5.108 1.00 73.81 93 SER A C 1
ATOM 724 O O . SER A 1 93 ? 18.216 -0.256 5.488 1.00 73.81 93 SER A O 1
ATOM 726 N N . GLY A 1 94 ? 19.061 1.345 4.152 1.00 55.75 94 GLY A N 1
ATOM 727 C CA . GLY A 1 94 ? 19.924 0.445 3.378 1.00 55.75 94 GLY A CA 1
ATOM 728 C C . GLY A 1 94 ? 20.820 -0.464 4.235 1.00 55.75 94 GLY A C 1
ATOM 729 O O . GLY A 1 94 ? 21.112 -1.580 3.837 1.00 55.75 94 GLY A O 1
ATOM 730 N N . ASN A 1 95 ? 21.219 -0.072 5.453 1.00 46.28 95 ASN A N 1
ATOM 731 C CA . ASN A 1 95 ? 22.000 -0.949 6.345 1.00 46.28 95 ASN A CA 1
ATOM 732 C C . ASN A 1 95 ? 21.238 -2.205 6.815 1.00 46.28 95 ASN A C 1
ATOM 734 O O . ASN A 1 95 ? 21.872 -3.227 7.086 1.00 46.28 95 ASN A O 1
ATOM 738 N N . LEU A 1 96 ? 19.906 -2.146 6.910 1.00 51.06 96 LEU A N 1
ATOM 739 C CA . LEU A 1 96 ? 19.063 -3.308 7.204 1.00 51.06 96 LEU A CA 1
ATOM 740 C C . LEU A 1 96 ? 18.953 -4.228 5.971 1.00 51.06 96 LEU A C 1
ATOM 742 O O . LEU A 1 96 ? 18.867 -5.442 6.114 1.00 51.06 96 LEU A O 1
ATOM 746 N N . GLU A 1 97 ? 19.050 -3.659 4.767 1.00 49.22 97 GLU A N 1
ATOM 747 C CA . GLU A 1 97 ? 19.044 -4.380 3.485 1.00 49.22 97 GLU A CA 1
ATOM 748 C C . GLU A 1 97 ? 20.415 -5.028 3.175 1.00 49.22 97 GLU A C 1
ATOM 750 O O . GLU A 1 97 ? 20.504 -6.197 2.793 1.00 49.22 97 GLU A O 1
ATOM 755 N N . TRP A 1 98 ? 21.522 -4.306 3.398 1.00 37.81 98 TRP A N 1
ATOM 756 C CA . TRP A 1 98 ? 22.892 -4.759 3.109 1.00 37.81 98 TRP A CA 1
ATOM 757 C C . TRP A 1 98 ? 23.401 -5.832 4.076 1.00 37.81 98 TRP A C 1
ATOM 759 O O . TRP A 1 98 ? 24.099 -6.755 3.645 1.00 37.81 98 TRP A O 1
ATOM 769 N N . ARG A 1 99 ? 23.057 -5.748 5.373 1.00 40.84 99 ARG A N 1
ATOM 770 C CA . ARG A 1 99 ? 23.438 -6.775 6.366 1.00 40.84 99 ARG A CA 1
ATOM 771 C C . ARG A 1 99 ? 22.825 -8.139 6.054 1.00 40.84 99 ARG A C 1
ATOM 773 O O . ARG A 1 99 ? 23.430 -9.157 6.371 1.00 40.84 99 ARG A O 1
ATOM 780 N N . THR A 1 100 ? 21.672 -8.161 5.397 1.00 48.06 100 THR A N 1
ATOM 781 C CA . THR A 1 100 ? 20.973 -9.397 5.031 1.00 48.06 100 THR A CA 1
ATOM 782 C C . THR A 1 100 ? 21.492 -9.950 3.698 1.00 48.06 100 THR A C 1
ATOM 784 O O . THR A 1 100 ? 21.730 -11.153 3.573 1.00 48.06 100 THR A O 1
ATOM 787 N N . ARG A 1 101 ? 21.843 -9.075 2.739 1.00 47.72 101 ARG A N 1
ATOM 788 C CA . ARG A 1 101 ? 22.535 -9.467 1.492 1.00 47.72 101 ARG A CA 1
ATOM 789 C C . ARG A 1 101 ? 23.944 -10.038 1.715 1.00 47.72 101 ARG A C 1
ATOM 791 O O . ARG A 1 101 ? 24.343 -10.950 0.988 1.00 47.72 101 ARG A O 1
ATOM 798 N N . SER A 1 102 ? 24.711 -9.554 2.698 1.00 44.81 102 SER A N 1
ATOM 799 C CA . SER A 1 102 ? 26.071 -10.066 2.959 1.00 44.81 102 SER A CA 1
ATOM 800 C C . SER A 1 102 ? 26.078 -11.499 3.507 1.00 44.81 102 SER A C 1
ATOM 802 O O . SER A 1 102 ? 26.949 -12.285 3.133 1.00 44.81 102 SER A O 1
ATOM 804 N N . ILE A 1 103 ? 25.060 -11.884 4.287 1.00 47.66 103 ILE A N 1
ATOM 805 C CA . ILE A 1 103 ? 24.855 -13.268 4.748 1.00 47.66 103 ILE A CA 1
ATOM 806 C C . ILE A 1 103 ? 24.612 -14.210 3.552 1.00 47.66 103 ILE A C 1
ATOM 808 O O . ILE A 1 103 ? 25.099 -15.342 3.539 1.00 47.66 103 ILE A O 1
ATOM 812 N N . ARG A 1 104 ? 23.936 -13.732 2.496 1.00 50.47 104 ARG A N 1
ATOM 813 C CA . ARG A 1 104 ? 23.625 -14.522 1.289 1.00 50.47 104 ARG A CA 1
ATOM 814 C C . ARG A 1 104 ? 24.842 -14.785 0.388 1.00 50.47 104 ARG A C 1
ATOM 816 O O . ARG A 1 104 ? 24.946 -15.871 -0.183 1.00 50.47 104 ARG A O 1
ATOM 823 N N . ARG A 1 105 ? 25.809 -13.858 0.298 1.00 46.38 105 ARG A N 1
ATOM 824 C CA . ARG A 1 105 ? 27.054 -14.079 -0.479 1.00 46.38 105 ARG A CA 1
ATOM 825 C C . ARG A 1 105 ? 27.983 -15.131 0.144 1.00 46.38 105 ARG A C 1
ATOM 827 O O . ARG A 1 105 ? 28.786 -15.710 -0.577 1.00 46.38 105 ARG A O 1
ATOM 834 N N . GLY A 1 106 ? 27.847 -15.419 1.441 1.00 37.88 106 GLY A N 1
ATOM 835 C CA . GLY A 1 106 ? 28.620 -16.463 2.127 1.00 37.88 106 GLY A CA 1
ATOM 836 C C . GLY A 1 106 ? 28.117 -17.897 1.910 1.00 37.88 106 GLY A C 1
ATOM 837 O O . GLY A 1 106 ? 28.843 -18.834 2.220 1.00 37.88 106 GLY A O 1
ATOM 838 N N . SER A 1 107 ? 26.905 -18.082 1.368 1.00 44.19 107 SER A N 1
ATOM 839 C CA . SER A 1 107 ? 26.265 -19.406 1.206 1.00 44.19 107 SER A CA 1
ATOM 840 C C . SER A 1 107 ? 25.986 -19.780 -0.253 1.00 44.19 107 SER A C 1
ATOM 842 O O . SER A 1 107 ? 25.186 -20.667 -0.534 1.00 44.19 107 SER A O 1
ATOM 844 N N . SER A 1 108 ? 26.647 -19.124 -1.210 1.00 40.47 108 SER A N 1
ATOM 845 C CA . SER A 1 108 ? 26.508 -19.417 -2.643 1.00 40.47 108 SER A CA 1
ATOM 846 C C . SER A 1 108 ? 27.307 -20.664 -3.060 1.00 40.47 108 SER A C 1
ATOM 848 O O . SER A 1 108 ? 28.170 -20.605 -3.930 1.00 40.47 108 SER A O 1
ATOM 850 N N . HIS A 1 109 ? 27.001 -21.811 -2.453 1.00 37.00 109 HIS A N 1
ATOM 851 C CA . HIS A 1 109 ? 27.357 -23.127 -2.974 1.00 37.00 109 HIS A CA 1
ATOM 852 C C . HIS A 1 109 ? 26.061 -23.888 -3.283 1.00 37.00 109 HIS A C 1
ATOM 854 O O . HIS A 1 109 ? 25.410 -24.396 -2.384 1.00 37.00 109 HIS A O 1
ATOM 860 N N . HIS A 1 110 ? 25.693 -23.920 -4.569 1.00 47.56 110 HIS A N 1
ATOM 861 C CA . HIS A 1 110 ? 24.857 -24.942 -5.219 1.00 47.56 110 HIS A CA 1
ATOM 862 C C . HIS A 1 110 ? 23.696 -25.557 -4.397 1.00 47.56 110 HIS A C 1
ATOM 864 O O . HIS A 1 110 ? 23.852 -26.630 -3.823 1.00 47.56 110 HIS A O 1
ATOM 870 N N . ALA A 1 111 ? 22.508 -24.946 -4.458 1.00 40.06 111 ALA A N 1
ATOM 871 C CA . ALA A 1 111 ? 21.182 -25.588 -4.359 1.00 40.06 111 ALA A CA 1
ATOM 872 C C . ALA A 1 111 ? 20.112 -24.502 -4.597 1.00 40.06 111 ALA A C 1
ATOM 874 O O . ALA A 1 111 ? 20.234 -23.414 -4.055 1.00 40.06 111 ALA A O 1
ATOM 875 N N . GLY A 1 112 ? 19.049 -24.655 -5.377 1.00 38.34 112 GLY A N 1
ATOM 876 C CA . GLY A 1 112 ? 18.528 -25.777 -6.137 1.00 38.34 112 GLY A CA 1
ATOM 877 C C . GLY A 1 112 ? 17.181 -25.333 -6.717 1.00 38.34 112 GLY A C 1
ATOM 878 O O . GLY A 1 112 ? 16.513 -24.460 -6.167 1.00 38.34 112 GLY A O 1
ATOM 879 N N . LEU A 1 113 ? 16.788 -25.923 -7.843 1.00 44.12 113 LEU A N 1
ATOM 880 C CA . LEU A 1 113 ? 15.380 -26.014 -8.221 1.00 44.12 113 LEU A CA 1
ATOM 881 C C . LEU A 1 113 ? 14.554 -26.391 -6.977 1.00 44.12 113 LEU A C 1
ATOM 883 O O . LEU A 1 113 ? 14.977 -27.277 -6.235 1.00 44.12 113 LEU A O 1
ATOM 887 N N . VAL A 1 114 ? 13.386 -25.781 -6.764 1.00 41.22 114 VAL A N 1
ATOM 888 C CA . VAL A 1 114 ? 12.461 -26.236 -5.716 1.00 41.22 114 VAL A CA 1
ATOM 889 C C . VAL A 1 114 ? 11.950 -27.626 -6.106 1.00 41.22 114 VAL A C 1
ATOM 891 O O . VAL A 1 114 ? 11.005 -27.775 -6.879 1.00 41.22 114 VAL A O 1
ATOM 894 N N . GLU A 1 115 ? 12.623 -28.661 -5.615 1.00 39.81 115 GLU A N 1
ATOM 895 C CA . GLU A 1 115 ? 12.240 -30.057 -5.770 1.00 39.81 115 GLU A CA 1
ATOM 896 C C . GLU A 1 115 ? 11.462 -30.476 -4.518 1.00 39.81 115 GLU A C 1
ATOM 898 O O . GLU A 1 115 ? 12.017 -30.910 -3.512 1.00 39.81 115 GLU A O 1
ATOM 903 N N . LEU A 1 116 ? 10.139 -30.305 -4.553 1.00 43.38 116 LEU A N 1
ATOM 904 C CA . LEU A 1 116 ? 9.250 -30.931 -3.576 1.00 43.38 116 LEU A CA 1
ATOM 905 C C . LEU A 1 116 ? 9.154 -32.420 -3.931 1.00 43.38 116 LEU A C 1
ATOM 907 O O . LEU A 1 116 ? 8.298 -32.810 -4.731 1.00 43.38 116 LEU A O 1
ATOM 911 N N . ILE A 1 117 ? 10.057 -33.232 -3.376 1.00 37.12 117 ILE A N 1
ATOM 912 C CA . ILE A 1 117 ? 10.057 -34.692 -3.535 1.00 37.12 117 ILE A CA 1
ATOM 913 C C . ILE A 1 117 ? 8.783 -35.257 -2.894 1.00 37.12 117 ILE A C 1
ATOM 915 O O . ILE A 1 117 ? 8.621 -35.250 -1.675 1.00 37.12 117 ILE A O 1
ATOM 919 N N . ASP A 1 118 ? 7.885 -35.767 -3.732 1.00 38.84 118 ASP A N 1
ATOM 920 C CA . ASP A 1 118 ? 6.828 -36.691 -3.328 1.00 38.84 118 ASP A CA 1
ATOM 921 C C . ASP A 1 118 ? 7.391 -38.112 -3.374 1.00 38.84 118 ASP A C 1
ATOM 923 O O . ASP A 1 118 ? 8.007 -38.504 -4.368 1.00 38.84 118 ASP A O 1
ATOM 927 N N . ARG A 1 119 ? 7.168 -38.909 -2.327 1.00 49.72 119 ARG A N 1
ATOM 928 C CA . ARG A 1 119 ? 7.625 -40.308 -2.272 1.00 49.72 119 ARG A CA 1
ATOM 929 C C . ARG A 1 119 ? 6.862 -41.235 -3.234 1.00 49.72 119 ARG A C 1
ATOM 931 O O . ARG A 1 119 ? 7.213 -42.406 -3.322 1.00 49.72 119 ARG A O 1
ATOM 938 N N . ASN A 1 120 ? 5.878 -40.722 -3.979 1.00 45.44 120 ASN A N 1
ATOM 939 C CA . ASN A 1 120 ? 4.914 -41.538 -4.723 1.00 45.44 120 ASN A CA 1
ATOM 940 C C . ASN A 1 120 ? 4.957 -41.423 -6.261 1.00 45.44 120 ASN A C 1
ATOM 942 O O . ASN A 1 120 ? 3.978 -41.759 -6.918 1.00 45.44 120 ASN A O 1
ATOM 946 N N . GLY A 1 121 ? 6.075 -41.012 -6.869 1.00 42.34 121 GLY A N 1
ATOM 947 C CA . GLY A 1 121 ? 6.367 -41.362 -8.274 1.00 42.34 121 GLY A CA 1
ATOM 948 C C . GLY A 1 121 ? 5.397 -40.858 -9.359 1.00 42.34 121 GLY A C 1
ATOM 949 O O . GLY A 1 121 ? 5.427 -41.373 -10.474 1.00 42.34 121 GLY A O 1
ATOM 950 N N . ALA A 1 122 ? 4.568 -39.847 -9.086 1.00 41.56 122 ALA A N 1
ATOM 951 C CA . ALA A 1 122 ? 3.771 -39.164 -10.103 1.00 41.56 122 ALA A CA 1
ATOM 952 C C . ALA A 1 122 ? 4.496 -37.879 -10.535 1.00 41.56 122 ALA A C 1
ATOM 954 O O . ALA A 1 122 ? 4.668 -36.952 -9.742 1.00 41.56 122 ALA A O 1
ATOM 955 N N . GLY A 1 123 ? 4.976 -37.843 -11.781 1.00 39.84 123 GLY A N 1
ATOM 956 C CA . GLY A 1 123 ? 5.774 -36.742 -12.325 1.00 39.84 123 GLY A CA 1
ATOM 957 C C . GLY A 1 123 ? 5.097 -35.378 -12.164 1.00 39.84 123 GLY A C 1
ATOM 958 O O . GLY A 1 123 ? 4.022 -35.137 -12.711 1.00 39.84 123 GLY A O 1
ATOM 959 N N . ARG A 1 124 ? 5.741 -34.467 -11.427 1.00 47.97 124 ARG A N 1
ATOM 960 C CA . ARG A 1 124 ? 5.290 -33.079 -11.275 1.00 47.97 124 ARG A CA 1
ATOM 961 C C . ARG A 1 124 ? 5.945 -32.213 -12.347 1.00 47.97 124 ARG A C 1
ATOM 963 O O . ARG A 1 124 ? 7.168 -32.152 -12.448 1.00 47.97 124 ARG A O 1
ATOM 970 N N . TYR A 1 125 ? 5.122 -31.524 -13.132 1.00 42.88 125 TYR A N 1
ATOM 971 C CA . TYR A 1 125 ? 5.566 -30.475 -14.047 1.00 42.88 125 TYR A CA 1
ATOM 972 C C . TYR A 1 125 ? 6.364 -29.420 -13.265 1.00 42.88 125 TYR A C 1
ATOM 974 O O . TYR A 1 125 ? 5.859 -28.847 -12.296 1.00 42.88 125 TYR A O 1
ATOM 982 N N . ARG A 1 126 ? 7.605 -29.161 -13.692 1.00 45.94 126 ARG A N 1
ATOM 983 C CA . ARG A 1 126 ? 8.406 -28.015 -13.242 1.00 45.94 126 ARG A CA 1
ATOM 984 C C . ARG A 1 126 ? 7.639 -26.744 -13.612 1.00 45.94 126 ARG A C 1
ATOM 986 O O . ARG A 1 126 ? 7.626 -26.374 -14.781 1.00 45.94 126 ARG A O 1
ATOM 993 N N . ARG A 1 127 ? 6.957 -26.107 -12.657 1.00 54.47 127 ARG A N 1
ATOM 994 C CA . ARG A 1 127 ? 6.321 -24.806 -12.897 1.00 54.47 127 ARG A CA 1
ATOM 995 C C . ARG A 1 127 ? 7.387 -23.728 -12.790 1.00 54.47 127 ARG A C 1
ATOM 997 O O . ARG A 1 127 ? 8.031 -23.609 -11.749 1.00 54.47 127 ARG A O 1
ATOM 1004 N N . ASP A 1 128 ? 7.580 -22.960 -13.857 1.00 66.88 128 ASP A N 1
ATOM 1005 C CA . ASP A 1 128 ? 8.382 -21.748 -13.766 1.00 66.88 128 ASP A CA 1
ATOM 1006 C C . ASP A 1 128 ? 7.662 -20.778 -12.817 1.00 66.88 128 ASP A C 1
ATOM 1008 O O . ASP A 1 128 ? 6.517 -20.368 -13.047 1.00 66.88 128 ASP A O 1
ATOM 1012 N N . VAL A 1 129 ? 8.344 -20.412 -11.730 1.00 73.88 129 VAL A N 1
ATOM 1013 C CA . VAL A 1 129 ? 7.882 -19.399 -10.774 1.00 73.88 129 VAL A CA 1
ATOM 1014 C C . VAL A 1 129 ? 7.644 -18.045 -11.445 1.00 73.88 129 VAL A C 1
ATOM 1016 O O . VAL A 1 129 ? 7.056 -17.167 -10.834 1.00 73.88 129 VAL A O 1
ATOM 1019 N N . ARG A 1 130 ? 8.078 -17.829 -12.688 1.00 74.62 130 ARG A N 1
ATOM 1020 C CA . ARG A 1 130 ? 7.807 -16.614 -13.468 1.00 74.62 130 ARG A CA 1
ATOM 1021 C C . ARG A 1 130 ? 6.440 -16.634 -14.150 1.00 74.62 130 ARG A C 1
ATOM 1023 O O . ARG A 1 130 ? 5.813 -15.586 -14.270 1.00 74.62 130 ARG A O 1
ATOM 1030 N N . GLU A 1 131 ? 5.974 -17.803 -14.576 1.00 78.81 131 GLU A N 1
ATOM 1031 C CA . GLU A 1 131 ? 4.756 -17.947 -15.388 1.00 78.81 131 GLU A CA 1
ATOM 1032 C C . GLU A 1 131 ? 3.497 -18.104 -14.533 1.00 78.81 131 GLU A C 1
ATOM 1034 O O . GLU A 1 131 ? 2.406 -17.693 -14.925 1.00 78.81 131 GLU A O 1
ATOM 1039 N N . THR A 1 132 ? 3.646 -18.675 -13.339 1.00 85.56 132 THR A N 1
ATOM 1040 C CA . THR A 1 132 ? 2.518 -18.902 -12.429 1.00 85.56 132 THR A CA 1
ATOM 1041 C C . THR A 1 132 ? 2.081 -17.584 -11.789 1.00 85.56 132 THR A C 1
ATOM 1043 O O . THR A 1 132 ? 2.934 -16.801 -11.370 1.00 85.56 132 THR A O 1
ATOM 1046 N N . THR A 1 133 ? 0.770 -17.342 -11.695 1.00 89.50 133 THR A N 1
ATOM 1047 C CA . THR A 1 133 ? 0.213 -16.218 -10.926 1.00 89.50 133 THR A CA 1
ATOM 1048 C C . THR A 1 133 ? 0.344 -16.481 -9.432 1.00 89.50 133 THR A C 1
ATOM 1050 O O . THR A 1 133 ? 0.120 -17.602 -8.980 1.00 89.50 133 THR A O 1
ATOM 1053 N N . LYS A 1 134 ? 0.724 -15.453 -8.676 1.00 93.00 134 LYS A N 1
ATOM 1054 C CA . LYS A 1 134 ? 0.951 -15.533 -7.227 1.00 93.00 134 LYS A CA 1
ATOM 1055 C C . LYS A 1 134 ? -0.149 -14.785 -6.507 1.00 93.00 134 LYS A C 1
ATOM 1057 O O . LYS A 1 134 ? -0.727 -13.861 -7.078 1.00 93.00 134 LYS A O 1
ATOM 1062 N N . TYR A 1 135 ? -0.396 -15.140 -5.262 1.00 93.38 135 TYR A N 1
ATOM 1063 C CA . TYR A 1 135 ? -1.378 -14.501 -4.405 1.00 93.38 135 TYR A CA 1
ATOM 1064 C C . TYR A 1 135 ? -0.705 -14.125 -3.093 1.00 93.38 135 TYR A C 1
ATOM 1066 O O . TYR A 1 135 ? 0.068 -14.904 -2.566 1.00 93.38 135 TYR A O 1
ATOM 1074 N N . ILE A 1 136 ? -0.945 -12.912 -2.611 1.00 96.06 136 ILE A N 1
ATOM 1075 C CA . ILE A 1 136 ? -0.449 -12.420 -1.329 1.00 96.06 136 ILE A CA 1
ATOM 1076 C C . ILE A 1 136 ? -1.659 -12.291 -0.412 1.00 96.06 136 ILE A C 1
ATOM 1078 O O . ILE A 1 136 ? -2.430 -11.329 -0.517 1.00 96.06 136 ILE A O 1
ATOM 1082 N N . GLU A 1 137 ? -1.831 -13.262 0.474 1.00 94.81 137 GLU A N 1
ATOM 1083 C CA . GLU A 1 137 ? -2.864 -13.279 1.502 1.00 94.81 137 GLU A CA 1
ATOM 1084 C C . GLU A 1 137 ? -2.526 -12.232 2.566 1.00 94.81 137 GLU A C 1
ATOM 1086 O O . GLU A 1 137 ? -1.580 -12.353 3.343 1.00 94.81 137 GLU A O 1
ATOM 1091 N N . THR A 1 138 ? -3.280 -11.140 2.568 1.00 95.94 138 THR A N 1
ATOM 1092 C CA . THR A 1 138 ? -2.979 -9.945 3.351 1.00 95.94 138 THR A CA 1
ATOM 1093 C C . THR A 1 138 ? -4.010 -9.760 4.454 1.00 95.94 138 THR A C 1
ATOM 1095 O O . THR A 1 138 ? -5.212 -9.678 4.198 1.00 95.94 138 THR A O 1
ATOM 1098 N N . ALA A 1 139 ? -3.539 -9.646 5.692 1.00 96.50 139 ALA A N 1
ATOM 1099 C CA . ALA A 1 139 ? -4.345 -9.170 6.807 1.00 96.50 139 ALA A CA 1
ATOM 1100 C C . ALA A 1 139 ? -4.204 -7.649 6.938 1.00 96.50 139 ALA A C 1
ATOM 1102 O O . ALA A 1 139 ? -3.088 -7.136 7.025 1.00 96.50 139 ALA A O 1
ATOM 1103 N N . LEU A 1 140 ? -5.322 -6.928 6.978 1.00 97.81 140 LEU A N 1
ATOM 1104 C CA . LEU A 1 140 ? -5.349 -5.482 7.178 1.00 97.81 140 LEU A CA 1
ATOM 1105 C C . LEU A 1 140 ? -5.736 -5.141 8.609 1.00 97.81 140 LEU A C 1
ATOM 1107 O O . LEU A 1 140 ? -6.750 -5.607 9.125 1.00 97.81 140 LEU A O 1
ATOM 1111 N N . ILE A 1 141 ? -4.952 -4.268 9.226 1.00 98.31 141 ILE A N 1
ATOM 1112 C CA . ILE A 1 141 ? -5.259 -3.677 10.522 1.00 98.31 141 ILE A CA 1
ATOM 1113 C C . ILE A 1 141 ? -5.458 -2.180 10.306 1.00 98.31 141 ILE A C 1
ATOM 1115 O O . ILE A 1 141 ? -4.608 -1.513 9.722 1.00 98.31 141 ILE A O 1
ATOM 1119 N N . ILE A 1 142 ? -6.594 -1.656 10.755 1.00 98.38 142 ILE A N 1
ATOM 1120 C CA . ILE A 1 142 ? -6.967 -0.248 10.603 1.00 98.38 142 ILE A CA 1
ATOM 1121 C C . ILE A 1 142 ? -6.975 0.366 11.995 1.00 98.38 142 ILE A C 1
ATOM 1123 O O . ILE A 1 142 ? -7.823 0.015 12.825 1.00 98.38 142 ILE A O 1
ATOM 1127 N N . ASP A 1 143 ? -6.015 1.245 12.272 1.00 97.75 143 ASP A N 1
ATOM 1128 C CA . ASP A 1 143 ? -5.844 1.786 13.615 1.00 97.75 143 ASP A CA 1
ATOM 1129 C C . ASP A 1 143 ? -6.856 2.887 13.966 1.00 97.75 143 ASP A C 1
ATOM 1131 O O . ASP A 1 143 ? -7.605 3.379 13.123 1.00 97.75 143 ASP A O 1
ATOM 1135 N N . LYS A 1 144 ? -6.873 3.300 15.236 1.00 96.94 144 LYS A N 1
ATOM 1136 C CA . LYS A 1 144 ? -7.716 4.396 15.724 1.00 96.94 144 LYS A CA 1
ATOM 1137 C C . LYS A 1 144 ? -7.492 5.699 14.951 1.00 96.94 144 LYS A C 1
ATOM 1139 O O . LYS A 1 144 ? -8.460 6.406 14.666 1.00 96.94 144 LYS A O 1
ATOM 1144 N N . ALA A 1 145 ? -6.243 6.024 14.622 1.00 97.19 145 ALA A N 1
ATOM 1145 C CA . ALA A 1 145 ? -5.896 7.271 13.956 1.00 97.19 145 ALA A CA 1
ATOM 1146 C C . ALA A 1 145 ? -6.486 7.346 12.538 1.00 97.19 145 ALA A C 1
ATOM 1148 O O . ALA A 1 145 ? -6.926 8.419 12.127 1.00 97.19 145 ALA A O 1
ATOM 1149 N N . MET A 1 146 ? -6.611 6.220 11.822 1.00 96.25 146 MET A N 1
ATOM 1150 C CA . MET A 1 146 ? -7.323 6.159 10.535 1.00 96.25 146 MET A CA 1
ATOM 1151 C C . MET A 1 146 ? -8.779 6.618 10.649 1.00 96.25 146 MET A C 1
ATOM 1153 O O . MET A 1 146 ? -9.250 7.380 9.801 1.00 96.25 146 MET A O 1
ATOM 1157 N N . PHE A 1 147 ? -9.484 6.193 11.705 1.00 95.25 147 PHE A N 1
ATOM 1158 C CA . PHE A 1 147 ? -10.862 6.626 11.966 1.00 95.25 147 PHE A CA 1
ATOM 1159 C C . PHE A 1 147 ? -10.922 8.102 12.366 1.00 95.25 147 PHE A C 1
ATOM 1161 O O . PHE A 1 147 ? -11.787 8.834 11.893 1.00 95.25 147 PHE A O 1
ATOM 1168 N N . GLN A 1 148 ? -9.988 8.561 13.205 1.00 94.88 148 GLN A N 1
ATOM 1169 C CA . GLN A 1 148 ? -9.926 9.963 13.630 1.00 94.88 148 GLN A CA 1
ATOM 1170 C C . GLN A 1 148 ? -9.656 10.911 12.457 1.00 94.88 148 GLN A C 1
ATOM 1172 O O . GLN A 1 148 ? -10.256 11.982 12.385 1.00 94.88 148 GLN A O 1
ATOM 1177 N N . LYS A 1 149 ? -8.803 10.507 11.509 1.00 93.25 149 LYS A N 1
ATOM 1178 C CA . LYS A 1 149 ? -8.462 11.311 10.329 1.00 93.25 149 LYS A CA 1
ATOM 1179 C C . LYS A 1 149 ? -9.636 11.482 9.356 1.00 93.25 149 LYS A C 1
ATOM 1181 O O . LYS A 1 149 ? -9.699 12.481 8.649 1.00 93.25 149 LYS A O 1
ATOM 1186 N N . ARG A 1 150 ? -10.586 10.542 9.363 1.00 90.12 150 ARG A N 1
ATOM 1187 C CA . ARG A 1 150 ? -11.820 10.538 8.551 1.00 90.12 150 ARG A CA 1
ATOM 1188 C C . ARG A 1 150 ? -13.058 10.995 9.331 1.00 90.12 150 ARG A C 1
ATOM 1190 O O . ARG A 1 150 ? -14.175 10.642 8.960 1.00 90.12 150 ARG A O 1
ATOM 1197 N N . ASN A 1 151 ? -12.845 11.729 10.427 1.00 81.81 151 ASN A N 1
ATOM 1198 C CA . ASN A 1 151 ? -13.846 12.222 11.375 1.00 81.81 151 ASN A CA 1
ATOM 1199 C C . ASN A 1 151 ? -15.260 12.386 10.780 1.00 81.81 151 ASN A C 1
ATOM 1201 O O . ASN A 1 151 ? -15.456 13.158 9.846 1.00 81.81 151 ASN A O 1
ATOM 1205 N N . GLY A 1 152 ? -16.239 11.681 11.350 1.00 80.12 152 GLY A N 1
ATOM 1206 C CA . GLY A 1 152 ? -17.624 11.657 10.865 1.00 80.12 152 GLY A CA 1
ATOM 1207 C C . GLY A 1 152 ? -17.964 10.466 9.965 1.00 80.12 152 GLY A C 1
ATOM 1208 O O . GLY A 1 152 ? -19.144 10.162 9.817 1.00 80.12 152 GLY A O 1
ATOM 1209 N N . SER A 1 153 ? -16.963 9.749 9.446 1.00 86.50 153 SER A N 1
ATOM 1210 C CA . SER A 1 153 ? -17.180 8.511 8.690 1.00 86.50 153 SER A CA 1
ATOM 1211 C C . SER A 1 153 ? -17.578 7.350 9.606 1.00 86.50 153 SER A C 1
ATOM 1213 O O . SER A 1 153 ? -17.073 7.184 10.722 1.00 86.50 153 SER A O 1
ATOM 1215 N N . THR A 1 154 ? -18.473 6.508 9.113 1.00 89.06 154 THR A N 1
ATOM 1216 C CA . THR A 1 154 ? -18.876 5.244 9.727 1.00 89.06 154 THR A CA 1
ATOM 1217 C C . THR A 1 154 ? -17.746 4.213 9.673 1.00 89.06 154 THR A C 1
ATOM 1219 O O . THR A 1 154 ? -16.821 4.297 8.863 1.00 89.06 154 THR A O 1
ATOM 1222 N N . ARG A 1 155 ? -17.833 3.171 10.514 1.00 88.94 155 ARG A N 1
ATOM 1223 C CA . ARG A 1 155 ? -16.868 2.057 10.491 1.00 88.94 155 ARG A CA 1
ATOM 1224 C C . ARG A 1 155 ? -16.774 1.415 9.104 1.00 88.94 155 ARG A C 1
ATOM 1226 O O . ARG A 1 155 ? -15.681 1.087 8.657 1.00 88.94 155 ARG A O 1
ATOM 1233 N N . THR A 1 156 ? -17.921 1.243 8.455 1.00 86.75 156 THR A N 1
ATOM 1234 C CA . THR A 1 156 ? -18.045 0.612 7.140 1.00 86.75 156 THR A CA 1
ATOM 1235 C C . THR A 1 156 ? -17.350 1.431 6.055 1.00 86.75 156 THR A C 1
ATOM 1237 O O . THR A 1 156 ? -16.619 0.859 5.255 1.00 86.75 156 THR A O 1
ATOM 1240 N N . GLU A 1 157 ? -17.493 2.759 6.060 1.00 87.38 157 GLU A N 1
ATOM 1241 C CA . GLU A 1 157 ? -16.811 3.641 5.098 1.00 87.38 157 GLU A CA 1
ATOM 1242 C C . GLU A 1 157 ? -15.286 3.554 5.229 1.00 87.38 157 GLU A C 1
ATOM 1244 O O . GLU A 1 157 ? -14.600 3.324 4.239 1.00 87.38 157 GLU A O 1
ATOM 1249 N N . VAL A 1 158 ? -14.750 3.609 6.454 1.00 91.69 158 VAL A N 1
ATOM 1250 C CA . VAL A 1 158 ? -13.295 3.491 6.674 1.00 91.69 158 VAL A CA 1
ATOM 1251 C C . VAL A 1 158 ? -12.765 2.107 6.265 1.00 91.69 158 VAL A C 1
ATOM 1253 O O . VAL A 1 158 ? -11.650 1.992 5.755 1.00 91.69 158 VAL A O 1
ATOM 1256 N N . VAL A 1 159 ? -13.554 1.043 6.454 1.00 91.06 159 VAL A N 1
ATOM 1257 C CA . VAL A 1 159 ? -13.203 -0.302 5.965 1.00 91.06 159 VAL A CA 1
ATOM 1258 C C . VAL A 1 159 ? -13.208 -0.350 4.434 1.00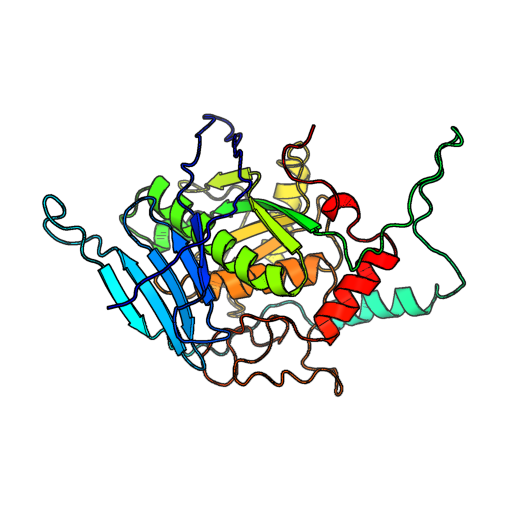 91.06 159 VAL A C 1
ATOM 1260 O O . VAL A 1 159 ? -12.278 -0.907 3.852 1.00 91.06 159 VAL A O 1
ATOM 1263 N N . HIS A 1 160 ? -14.194 0.259 3.768 1.00 88.88 160 HIS A N 1
ATOM 1264 C CA . HIS A 1 160 ? -14.216 0.330 2.306 1.00 88.88 160 HIS A CA 1
ATOM 1265 C C . HIS A 1 160 ? -13.026 1.107 1.739 1.00 88.88 160 HIS A C 1
ATOM 1267 O O . HIS A 1 160 ? -12.444 0.645 0.756 1.00 88.88 160 HIS A O 1
ATOM 1273 N N . ASP A 1 161 ? -12.620 2.205 2.382 1.00 91.31 161 ASP A N 1
ATOM 1274 C CA . ASP A 1 161 ? -11.417 2.962 2.018 1.00 91.31 161 ASP A CA 1
ATOM 1275 C C . ASP A 1 161 ? -10.154 2.093 2.119 1.00 91.31 161 ASP A C 1
ATOM 1277 O O . ASP A 1 161 ? -9.327 2.077 1.206 1.00 91.31 161 ASP A O 1
ATOM 1281 N N . ALA A 1 162 ? -10.013 1.318 3.199 1.00 94.19 162 ALA A N 1
ATOM 1282 C CA . ALA A 1 162 ? -8.880 0.411 3.384 1.00 94.19 162 ALA A CA 1
ATOM 1283 C C . ALA A 1 162 ? -8.841 -0.709 2.329 1.00 94.19 162 ALA A C 1
ATOM 1285 O O . ALA A 1 162 ? -7.773 -1.059 1.823 1.00 94.19 162 ALA A O 1
ATOM 1286 N N . ILE A 1 163 ? -9.997 -1.255 1.949 1.00 93.44 163 ILE A N 1
ATOM 1287 C CA . ILE A 1 163 ? -10.069 -2.250 0.871 1.00 93.44 163 ILE A CA 1
ATOM 1288 C C . ILE A 1 163 ? -9.781 -1.592 -0.478 1.00 93.44 163 ILE A C 1
ATOM 1290 O O . ILE A 1 163 ? -9.124 -2.203 -1.314 1.00 93.44 163 ILE A O 1
ATOM 1294 N N . GLN A 1 164 ? -10.197 -0.343 -0.699 1.00 93.88 164 GLN A N 1
ATOM 1295 C CA . GLN A 1 164 ? -9.850 0.388 -1.915 1.00 93.88 164 GLN A CA 1
ATOM 1296 C C . GLN A 1 164 ? -8.338 0.627 -2.017 1.00 93.88 164 GLN A C 1
ATOM 1298 O O . GLN A 1 164 ? -7.771 0.497 -3.100 1.00 93.88 164 GLN A O 1
ATOM 1303 N N . VAL A 1 165 ? -7.661 0.900 -0.902 1.00 96.62 165 VAL A N 1
ATOM 1304 C CA . VAL A 1 165 ? -6.192 0.954 -0.840 1.00 96.62 165 VAL A CA 1
ATOM 1305 C C . VAL A 1 165 ? -5.580 -0.387 -1.258 1.00 96.62 165 VAL A C 1
ATOM 1307 O O . VAL A 1 165 ? -4.707 -0.415 -2.126 1.00 96.62 165 VAL A O 1
ATOM 1310 N N . ALA A 1 166 ? -6.081 -1.507 -0.728 1.00 96.19 166 ALA A N 1
ATOM 1311 C CA . ALA A 1 166 ? -5.624 -2.837 -1.131 1.00 96.19 166 ALA A CA 1
ATOM 1312 C C . ALA A 1 166 ? -5.948 -3.164 -2.603 1.00 96.19 166 ALA A C 1
ATOM 1314 O O . ALA A 1 166 ? -5.135 -3.782 -3.284 1.00 96.19 166 ALA A O 1
ATOM 1315 N N . ASN A 1 167 ? -7.090 -2.707 -3.120 1.00 95.38 167 ASN A N 1
ATOM 1316 C CA . ASN A 1 167 ? -7.488 -2.848 -4.521 1.00 95.38 167 ASN A CA 1
ATOM 1317 C C . ASN A 1 167 ? -6.515 -2.111 -5.457 1.00 95.38 167 ASN A C 1
ATOM 1319 O O . ASN A 1 167 ? -6.120 -2.644 -6.492 1.00 95.38 167 ASN A O 1
ATOM 1323 N N . ILE A 1 168 ? -6.081 -0.904 -5.088 1.00 96.19 168 ILE A N 1
ATOM 1324 C CA . ILE A 1 168 ? -5.063 -0.161 -5.842 1.00 96.19 168 ILE A CA 1
ATOM 1325 C C . ILE A 1 168 ? -3.696 -0.857 -5.730 1.00 96.19 168 ILE A C 1
ATOM 1327 O O . ILE A 1 168 ? -3.001 -1.003 -6.732 1.00 96.19 168 ILE A O 1
ATOM 1331 N N . ALA A 1 169 ? -3.324 -1.362 -4.550 1.00 96.88 169 ALA A N 1
ATOM 1332 C CA . ALA A 1 169 ? -2.092 -2.135 -4.393 1.00 96.88 169 ALA A CA 1
ATOM 1333 C C . ALA A 1 169 ? -2.102 -3.423 -5.249 1.00 96.88 169 ALA A C 1
ATOM 1335 O O . ALA A 1 169 ? -1.100 -3.727 -5.897 1.00 96.88 169 ALA A O 1
ATOM 1336 N N . ASP A 1 170 ? -3.233 -4.140 -5.338 1.00 95.94 170 ASP A N 1
ATOM 1337 C CA . ASP A 1 170 ? -3.415 -5.286 -6.249 1.00 95.94 170 ASP A CA 1
ATOM 1338 C C . ASP A 1 170 ? -3.137 -4.874 -7.701 1.00 95.94 170 ASP A C 1
ATOM 1340 O O . ASP A 1 170 ? -2.397 -5.559 -8.407 1.00 95.94 170 ASP A O 1
ATOM 1344 N N . LEU A 1 171 ? -3.649 -3.714 -8.143 1.00 94.56 171 LEU A N 1
ATOM 1345 C CA . LEU A 1 171 ? -3.375 -3.189 -9.487 1.00 94.56 171 LEU A CA 1
ATOM 1346 C C . LEU A 1 171 ? -1.867 -3.030 -9.741 1.00 94.56 171 LEU A C 1
ATOM 1348 O O . LEU A 1 171 ? -1.394 -3.379 -10.823 1.00 94.56 171 LEU A O 1
ATOM 1352 N N . TYR A 1 172 ? -1.109 -2.555 -8.753 1.00 95.06 172 TYR A N 1
ATOM 1353 C CA . TYR A 1 172 ? 0.339 -2.374 -8.874 1.00 95.06 172 TYR A CA 1
ATOM 1354 C C . TYR A 1 172 ? 1.087 -3.714 -8.953 1.00 95.06 172 TYR A C 1
ATOM 1356 O O . TYR A 1 172 ? 1.959 -3.895 -9.810 1.00 95.06 172 TYR A O 1
ATOM 1364 N N . PHE A 1 173 ? 0.710 -4.695 -8.126 1.00 95.88 173 PHE A N 1
ATOM 1365 C CA . PHE A 1 173 ? 1.317 -6.034 -8.123 1.00 95.88 173 PHE A CA 1
ATOM 1366 C C . PHE A 1 173 ? 1.011 -6.864 -9.375 1.00 95.88 173 PHE A C 1
ATOM 1368 O O . PHE A 1 173 ? 1.789 -7.762 -9.714 1.00 95.88 173 PHE A O 1
ATOM 1375 N N . ARG A 1 174 ? -0.041 -6.534 -10.137 1.00 92.31 174 ARG A N 1
ATOM 1376 C CA . ARG A 1 174 ? -0.321 -7.193 -11.428 1.00 92.31 174 ARG A CA 1
ATOM 1377 C C . ARG A 1 174 ? 0.823 -7.059 -12.429 1.00 92.31 174 ARG A C 1
ATOM 1379 O O . ARG A 1 174 ? 0.983 -7.941 -13.271 1.00 92.31 174 ARG A O 1
ATOM 1386 N N . THR A 1 175 ? 1.647 -6.016 -12.314 1.00 91.06 175 THR A N 1
ATOM 1387 C CA . THR A 1 175 ? 2.865 -5.853 -13.130 1.00 91.06 175 THR A CA 1
ATOM 1388 C C . THR A 1 175 ? 3.900 -6.963 -12.892 1.00 91.06 175 THR A C 1
ATOM 1390 O O . THR A 1 175 ? 4.737 -7.216 -13.756 1.00 91.06 175 THR A O 1
ATOM 1393 N N . LEU A 1 176 ? 3.800 -7.682 -11.768 1.00 92.69 176 LEU A N 1
ATOM 1394 C CA . LEU A 1 176 ? 4.645 -8.815 -11.382 1.00 92.69 176 LEU A CA 1
ATOM 1395 C C . LEU A 1 176 ? 3.946 -10.183 -11.522 1.00 92.69 176 LEU A C 1
ATOM 1397 O O . LEU A 1 176 ? 4.474 -11.184 -11.039 1.00 92.69 176 LEU A O 1
ATOM 1401 N N . ASN A 1 177 ? 2.778 -10.247 -12.179 1.00 92.06 177 ASN A N 1
ATOM 1402 C CA . ASN A 1 177 ? 1.917 -11.442 -12.222 1.00 92.06 177 ASN A CA 1
ATOM 1403 C C . ASN A 1 177 ? 1.538 -11.949 -10.812 1.00 92.06 177 ASN A C 1
ATOM 1405 O O . ASN A 1 177 ? 1.507 -13.151 -10.536 1.00 92.06 177 ASN A O 1
ATOM 1409 N N . THR A 1 178 ? 1.255 -11.008 -9.913 1.00 93.94 178 THR A N 1
ATOM 1410 C CA . THR A 1 178 ? 0.922 -11.270 -8.512 1.00 93.94 178 THR A CA 1
ATOM 1411 C C . THR A 1 178 ? -0.362 -10.543 -8.146 1.00 93.94 178 THR A C 1
ATOM 1413 O O . THR A 1 178 ? -0.620 -9.445 -8.638 1.00 93.94 178 THR A O 1
ATOM 1416 N N . ARG A 1 179 ? -1.184 -11.170 -7.308 1.00 93.88 179 ARG A N 1
ATOM 1417 C CA . ARG A 1 179 ? -2.449 -10.642 -6.807 1.00 93.88 179 ARG A CA 1
ATOM 1418 C C . ARG A 1 179 ? -2.352 -10.387 -5.313 1.00 93.88 179 ARG A C 1
ATOM 1420 O O . ARG A 1 179 ? -1.843 -11.237 -4.594 1.00 93.88 179 ARG A O 1
ATOM 1427 N N . VAL A 1 180 ? -2.865 -9.263 -4.838 1.00 94.31 180 VAL A N 1
ATOM 1428 C CA . VAL A 1 180 ? -3.032 -8.995 -3.403 1.00 94.31 180 VAL A CA 1
ATOM 1429 C C . VAL A 1 180 ? -4.467 -9.331 -3.025 1.00 94.31 180 VAL A C 1
ATOM 1431 O O . VAL A 1 180 ? -5.404 -8.825 -3.639 1.00 94.31 180 VAL A O 1
ATOM 1434 N N . SER A 1 181 ? -4.646 -10.190 -2.024 1.00 90.62 181 SER A N 1
ATOM 1435 C CA . SER A 1 181 ? -5.964 -10.617 -1.555 1.00 90.62 181 SER A CA 1
ATOM 1436 C C . SER A 1 181 ? -6.112 -10.331 -0.073 1.00 90.62 181 SER A C 1
ATOM 1438 O O . SER A 1 181 ? -5.328 -10.821 0.734 1.00 90.62 181 SER A O 1
ATOM 1440 N N . VAL A 1 182 ? -7.130 -9.563 0.304 1.00 91.50 182 VAL A N 1
ATOM 1441 C CA . VAL A 1 182 ? -7.419 -9.287 1.715 1.00 91.50 182 VAL A CA 1
ATOM 1442 C C . VAL A 1 182 ? -8.167 -10.474 2.315 1.00 91.50 182 VAL A C 1
ATOM 1444 O O . VAL A 1 182 ? -9.300 -10.730 1.927 1.00 91.50 182 VAL A O 1
ATOM 1447 N N . VAL A 1 183 ? -7.551 -11.188 3.258 1.00 89.12 183 VAL A N 1
ATOM 1448 C CA . VAL A 1 183 ? -8.131 -12.390 3.901 1.00 89.12 183 VAL A CA 1
ATOM 1449 C C . VAL A 1 183 ? -8.635 -12.131 5.321 1.00 89.12 183 VAL A C 1
ATOM 1451 O O . VAL A 1 183 ? -9.424 -12.900 5.863 1.00 89.12 183 VAL A O 1
ATOM 1454 N N . TYR A 1 184 ? -8.205 -11.026 5.931 1.00 91.50 184 TYR A N 1
ATOM 1455 C CA . TYR A 1 184 ? -8.586 -10.645 7.287 1.00 91.50 184 TYR A CA 1
ATOM 1456 C C . TYR A 1 184 ? -8.579 -9.125 7.436 1.00 91.50 184 TYR A C 1
ATOM 1458 O O . TYR A 1 184 ? -7.684 -8.459 6.915 1.00 91.50 184 TYR A O 1
ATOM 1466 N N . ILE A 1 185 ? -9.558 -8.579 8.160 1.00 93.31 185 ILE A N 1
ATOM 1467 C CA . ILE A 1 185 ? -9.619 -7.155 8.504 1.00 93.31 185 ILE A CA 1
ATOM 1468 C C . ILE A 1 185 ? -9.924 -7.014 9.993 1.00 93.31 185 ILE A C 1
ATOM 1470 O O . ILE A 1 185 ? -10.906 -7.566 10.491 1.00 93.31 185 ILE A O 1
ATOM 1474 N N . GLU A 1 186 ? -9.132 -6.203 10.689 1.00 95.00 186 GLU A N 1
ATOM 1475 C CA . GLU A 1 186 ? -9.383 -5.810 12.073 1.00 95.00 186 GLU A CA 1
ATOM 1476 C C . GLU A 1 186 ? -9.380 -4.290 12.220 1.00 95.00 186 GLU A C 1
ATOM 1478 O O . GLU A 1 186 ? -8.539 -3.589 11.663 1.00 95.00 186 GLU A O 1
ATOM 1483 N N . THR A 1 187 ? -10.327 -3.772 13.000 1.00 95.81 187 THR A N 1
ATOM 1484 C CA . THR A 1 187 ? -10.518 -2.331 13.197 1.00 95.81 187 THR A CA 1
ATOM 1485 C C . THR A 1 187 ? -10.306 -1.956 14.656 1.00 95.81 187 THR A C 1
ATOM 1487 O O . THR A 1 187 ? -11.024 -2.456 15.523 1.00 95.81 187 THR A O 1
ATOM 1490 N N . TRP A 1 188 ? -9.406 -1.016 14.933 1.00 96.44 188 TRP A N 1
ATOM 1491 C CA . TRP A 1 188 ? -9.121 -0.500 16.277 1.00 96.44 188 TRP A CA 1
ATOM 1492 C C . TRP A 1 188 ? -9.812 0.843 16.552 1.00 96.44 188 TRP A C 1
ATOM 1494 O O . TRP A 1 188 ? -9.236 1.744 17.154 1.00 96.44 188 TRP A O 1
ATOM 1504 N N . GLN A 1 189 ? -11.069 0.986 16.120 1.00 89.44 189 GLN A N 1
ATOM 1505 C CA . GLN A 1 189 ? -11.809 2.255 16.154 1.00 89.44 189 GLN A CA 1
ATOM 1506 C C . GLN A 1 189 ? -11.855 2.916 17.545 1.00 89.44 189 GLN A C 1
ATOM 1508 O O . GLN A 1 189 ? -11.747 4.135 17.651 1.00 89.44 189 GLN A O 1
ATOM 1513 N N . GLY A 1 190 ? -12.009 2.131 18.618 1.00 90.00 190 GLY A N 1
ATOM 1514 C CA . GLY A 1 190 ? -12.014 2.658 19.988 1.00 90.00 190 GLY A CA 1
ATOM 1515 C C . GLY A 1 190 ? -10.607 2.868 20.556 1.00 90.00 190 GLY A C 1
ATOM 1516 O O . GLY A 1 190 ? -10.277 3.944 21.067 1.00 90.00 190 GLY A O 1
ATOM 1517 N N . GLN A 1 191 ? -9.773 1.831 20.470 1.00 94.69 191 GLN A N 1
ATOM 1518 C CA . GLN A 1 191 ? -8.441 1.801 21.065 1.00 94.69 191 GLN A CA 1
ATOM 1519 C C . GLN A 1 191 ? -7.509 0.869 20.285 1.00 94.69 191 GLN A C 1
ATOM 1521 O O . GLN A 1 191 ? -7.881 -0.263 19.964 1.00 94.69 191 GLN A O 1
ATOM 1526 N N . ASN A 1 192 ? -6.276 1.334 20.061 1.00 97.69 192 ASN A N 1
ATOM 1527 C CA . ASN A 1 192 ? -5.207 0.534 19.468 1.00 97.69 192 ASN A CA 1
ATOM 1528 C C . ASN A 1 192 ? -4.855 -0.663 20.364 1.00 97.69 192 ASN A C 1
ATOM 1530 O O . ASN A 1 192 ? -4.671 -0.506 21.572 1.00 97.69 192 ASN A O 1
ATOM 1534 N N . GLN A 1 193 ? -4.731 -1.846 19.759 1.00 97.56 193 GLN A N 1
ATOM 1535 C CA . GLN A 1 193 ? -4.347 -3.082 20.459 1.00 97.56 193 GLN A CA 1
ATOM 1536 C C . GLN A 1 193 ? -2.822 -3.248 20.573 1.00 97.56 193 GLN A C 1
ATOM 1538 O O . GLN A 1 193 ? -2.332 -4.085 21.328 1.00 97.56 193 GLN A O 1
ATOM 1543 N N . ALA A 1 194 ? -2.069 -2.406 19.863 1.00 97.50 194 ALA A N 1
ATOM 1544 C CA . ALA A 1 194 ? -0.630 -2.234 19.999 1.00 97.50 194 ALA A CA 1
ATOM 1545 C C . ALA A 1 194 ? -0.295 -0.758 20.252 1.00 97.50 194 ALA A C 1
ATOM 1547 O O . ALA A 1 194 ? -1.054 0.145 19.900 1.00 97.50 194 ALA A O 1
ATOM 1548 N N . GLN A 1 195 ? 0.869 -0.493 20.843 1.00 97.69 195 GLN A N 1
ATOM 1549 C CA . GLN A 1 195 ? 1.350 0.875 21.026 1.00 97.69 195 GLN A CA 1
ATOM 1550 C C . GLN A 1 195 ? 1.882 1.439 19.703 1.00 97.69 195 GLN A C 1
ATOM 1552 O O . GLN A 1 195 ? 3.043 1.218 19.350 1.00 97.69 195 GLN A O 1
ATOM 1557 N N . ILE A 1 196 ? 1.021 2.176 19.004 1.00 97.88 196 ILE A N 1
ATOM 1558 C CA . ILE A 1 196 ? 1.337 2.966 17.811 1.00 97.88 196 ILE A CA 1
ATOM 1559 C C . ILE A 1 196 ? 1.327 4.430 18.251 1.00 97.88 196 ILE A C 1
ATOM 1561 O O . ILE A 1 196 ? 0.265 4.992 18.490 1.00 97.88 196 ILE A O 1
ATOM 1565 N N . ASP A 1 197 ? 2.511 4.989 18.493 1.00 95.81 197 ASP A N 1
ATOM 1566 C CA . ASP A 1 197 ? 2.691 6.328 19.064 1.00 95.81 197 ASP A CA 1
ATOM 1567 C C . ASP A 1 197 ? 3.402 7.214 18.037 1.00 95.81 197 ASP A C 1
ATOM 1569 O O . ASP A 1 197 ? 4.612 7.078 17.842 1.00 95.81 197 ASP A O 1
ATOM 1573 N N . GLY A 1 198 ? 2.648 8.100 17.378 1.00 94.62 198 GLY A N 1
ATOM 1574 C CA . GLY A 1 198 ? 3.183 9.043 16.392 1.00 94.62 198 GLY A CA 1
ATOM 1575 C C . GLY A 1 198 ? 4.198 10.034 16.977 1.00 94.62 198 GLY A C 1
ATOM 1576 O O . GLY A 1 198 ? 5.067 10.534 16.272 1.00 94.62 198 GLY A O 1
ATOM 1577 N N . GLY A 1 199 ? 4.198 10.258 18.295 1.00 95.62 199 GLY A N 1
ATOM 1578 C CA . GLY A 1 199 ? 5.208 11.089 18.956 1.00 95.62 199 GLY A CA 1
ATOM 1579 C C . GLY A 1 199 ? 6.602 10.451 19.020 1.00 95.62 199 GLY A C 1
ATOM 1580 O O . GLY A 1 199 ? 7.539 11.082 19.511 1.00 95.62 199 GLY A O 1
ATOM 1581 N N . LYS A 1 200 ? 6.753 9.200 18.568 1.00 94.81 200 LYS A N 1
ATOM 1582 C CA . LYS A 1 200 ? 7.999 8.428 18.614 1.00 94.81 200 LYS A CA 1
ATOM 1583 C C . LYS A 1 200 ? 8.452 7.993 17.223 1.00 94.81 200 LYS A C 1
ATOM 1585 O O . LYS A 1 200 ? 7.789 8.215 16.215 1.00 94.81 200 LYS A O 1
ATOM 1590 N N . ASP A 1 201 ? 9.623 7.370 17.200 1.00 94.44 201 ASP A N 1
ATOM 1591 C CA . ASP A 1 201 ? 10.187 6.724 16.023 1.00 94.44 201 ASP A CA 1
ATOM 1592 C C . ASP A 1 201 ? 9.320 5.528 15.581 1.00 94.44 201 ASP A C 1
ATOM 1594 O O . ASP A 1 201 ? 8.916 4.691 16.402 1.00 94.44 201 ASP A O 1
ATOM 1598 N N . ILE A 1 202 ? 9.056 5.434 14.276 1.00 96.31 202 ILE A N 1
ATOM 1599 C CA . ILE A 1 202 ? 8.237 4.378 13.668 1.00 96.31 202 ILE A CA 1
ATOM 1600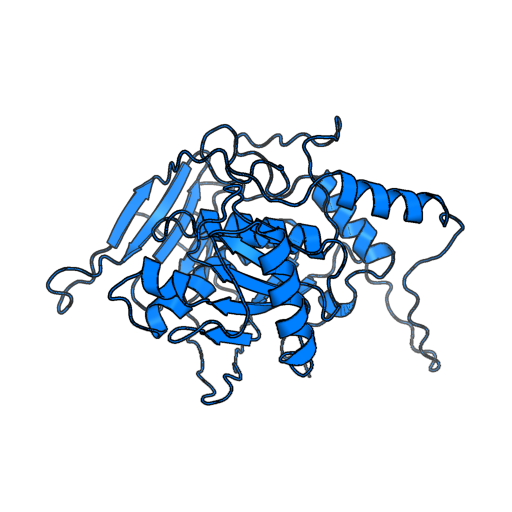 C C . ILE A 1 202 ? 8.812 2.969 13.904 1.00 96.31 202 ILE A C 1
ATOM 1602 O O . ILE A 1 202 ? 8.052 2.002 13.993 1.00 96.31 202 ILE A O 1
ATOM 1606 N N . SER A 1 203 ? 10.125 2.835 14.133 1.00 95.75 203 SER A N 1
ATOM 1607 C CA . SER A 1 203 ? 10.771 1.570 14.515 1.00 95.75 203 SER A CA 1
ATOM 1608 C C . SER A 1 203 ? 10.236 1.000 15.832 1.00 95.75 203 SER A C 1
ATOM 1610 O O . SER A 1 203 ? 10.155 -0.221 16.011 1.00 95.75 203 SER A O 1
ATOM 1612 N N . LYS A 1 204 ? 9.795 1.861 16.759 1.00 96.81 204 LYS A N 1
ATOM 1613 C CA . LYS A 1 204 ? 9.157 1.395 17.990 1.00 96.81 204 LYS A CA 1
ATOM 1614 C C . LYS A 1 204 ? 7.746 0.880 17.712 1.00 96.81 204 LYS A C 1
ATOM 1616 O O . LYS A 1 204 ? 7.366 -0.155 18.262 1.00 96.81 204 LYS A O 1
ATOM 1621 N N . ALA A 1 205 ? 7.002 1.558 16.839 1.00 97.94 205 ALA A N 1
ATOM 1622 C CA . ALA A 1 205 ? 5.661 1.147 16.438 1.00 97.94 205 ALA A CA 1
ATOM 1623 C C . ALA A 1 205 ? 5.672 -0.190 15.680 1.00 97.94 205 ALA A C 1
ATOM 1625 O O . ALA A 1 205 ? 4.909 -1.083 16.046 1.00 97.94 205 ALA A O 1
ATOM 1626 N N . ILE A 1 206 ? 6.576 -0.384 14.706 1.00 97.62 206 ILE A N 1
ATOM 1627 C CA . ILE A 1 206 ? 6.678 -1.654 13.960 1.00 97.62 206 ILE A CA 1
ATOM 1628 C C . ILE A 1 206 ? 7.064 -2.815 14.883 1.00 97.62 206 ILE A C 1
ATOM 1630 O O . ILE A 1 206 ? 6.516 -3.904 14.745 1.00 97.62 206 ILE A O 1
ATOM 1634 N N . SER A 1 207 ? 7.934 -2.588 15.876 1.00 97.69 207 SER A N 1
ATOM 1635 C CA . SER A 1 207 ? 8.281 -3.613 16.868 1.00 97.69 207 SER A CA 1
ATOM 1636 C C . SER A 1 207 ? 7.070 -4.009 17.715 1.00 97.69 207 SER A C 1
ATOM 1638 O O . SER A 1 207 ? 6.820 -5.198 17.894 1.00 97.69 207 SER A O 1
ATOM 1640 N N . ASN A 1 208 ? 6.303 -3.037 18.216 1.00 98.19 208 ASN A N 1
ATOM 1641 C CA . ASN A 1 208 ? 5.103 -3.322 19.006 1.00 98.19 208 ASN A CA 1
ATOM 1642 C C . ASN A 1 208 ? 4.014 -4.004 18.154 1.00 98.19 208 ASN A C 1
ATOM 1644 O O . ASN A 1 208 ? 3.301 -4.881 18.637 1.00 98.19 208 ASN A O 1
ATOM 1648 N N . PHE A 1 209 ? 3.890 -3.614 16.883 1.00 98.38 209 PHE A N 1
ATOM 1649 C CA . PHE A 1 209 ? 2.953 -4.217 15.939 1.00 98.38 209 PHE A CA 1
ATOM 1650 C C . PHE A 1 209 ? 3.339 -5.658 15.580 1.00 98.38 209 PHE A C 1
ATOM 1652 O O . PHE A 1 209 ? 2.491 -6.550 15.576 1.00 98.38 209 PHE A O 1
ATOM 1659 N N . ASN A 1 210 ? 4.625 -5.922 15.357 1.00 97.75 210 ASN A N 1
ATOM 1660 C CA . ASN A 1 210 ? 5.150 -7.270 15.153 1.00 97.75 210 ASN A CA 1
ATOM 1661 C C . ASN A 1 210 ? 4.867 -8.189 16.357 1.00 97.75 210 ASN A C 1
ATOM 1663 O O . ASN A 1 210 ? 4.453 -9.337 16.188 1.00 97.75 210 ASN A O 1
ATOM 1667 N N . ASP A 1 211 ? 5.033 -7.677 17.580 1.00 97.38 211 ASP A N 1
ATOM 1668 C CA . ASP A 1 211 ? 4.708 -8.424 18.799 1.00 97.38 211 ASP A CA 1
ATOM 1669 C C . ASP A 1 211 ? 3.210 -8.741 18.900 1.00 97.38 211 ASP A C 1
ATOM 1671 O O . ASP A 1 211 ? 2.842 -9.863 19.258 1.00 97.38 211 ASP A O 1
ATOM 1675 N N . TYR A 1 212 ? 2.345 -7.780 18.557 1.00 97.56 212 TYR A N 1
ATOM 1676 C CA . TYR A 1 212 ? 0.895 -7.979 18.521 1.00 97.56 212 TYR A CA 1
ATOM 1677 C C . TYR A 1 212 ? 0.498 -9.063 17.514 1.00 97.56 212 TYR A C 1
ATOM 1679 O O . TYR A 1 212 ? -0.148 -10.046 17.868 1.00 97.56 212 TYR A O 1
ATOM 1687 N N . THR A 1 213 ? 0.923 -8.924 16.259 1.00 95.94 213 THR A N 1
ATOM 1688 C CA . THR A 1 213 ? 0.563 -9.858 15.179 1.00 95.94 213 THR A CA 1
ATOM 1689 C C . THR A 1 213 ? 1.032 -11.283 15.475 1.00 95.94 213 THR A C 1
ATOM 1691 O O . THR A 1 213 ? 0.249 -12.225 15.337 1.00 95.94 213 THR A O 1
ATOM 1694 N N . SER A 1 214 ? 2.256 -11.437 15.988 1.00 93.00 214 SER A N 1
ATOM 1695 C CA . SER A 1 214 ? 2.828 -12.735 16.364 1.00 93.00 214 SER A CA 1
ATOM 1696 C C . SER A 1 214 ? 2.055 -13.432 17.491 1.00 93.00 214 SER A C 1
ATOM 1698 O O . SER A 1 214 ? 1.997 -14.660 17.524 1.00 93.00 214 SER A O 1
ATOM 1700 N N . ARG A 1 215 ? 1.465 -12.678 18.428 1.00 92.75 215 ARG A N 1
ATOM 1701 C CA . ARG A 1 215 ? 0.749 -13.235 19.592 1.00 92.75 215 ARG A CA 1
ATOM 1702 C C . ARG A 1 215 ? -0.744 -13.410 19.357 1.00 92.75 215 ARG A C 1
ATOM 1704 O O . ARG A 1 215 ? -1.332 -14.360 19.867 1.00 92.75 215 ARG A O 1
ATOM 1711 N N . ASN A 1 216 ? -1.357 -12.497 18.615 1.00 93.94 216 ASN A N 1
ATOM 1712 C CA . ASN A 1 216 ? -2.808 -12.387 18.514 1.00 93.94 216 ASN A CA 1
ATOM 1713 C C . ASN A 1 216 ? -3.345 -12.938 17.193 1.00 93.94 216 ASN A C 1
ATOM 1715 O O . ASN A 1 216 ? -4.449 -13.473 17.172 1.00 93.94 216 ASN A O 1
ATOM 1719 N N . LEU A 1 217 ? -2.562 -12.873 16.111 1.00 92.88 217 LEU A N 1
ATOM 1720 C CA . LEU A 1 217 ? -3.008 -13.273 14.774 1.00 92.88 217 LEU A CA 1
ATOM 1721 C C . LEU A 1 217 ? -2.384 -14.588 14.294 1.00 92.88 217 LEU A C 1
ATOM 1723 O O . LEU A 1 217 ? -2.523 -14.921 13.123 1.00 92.88 217 LEU A O 1
ATOM 1727 N N . TYR A 1 218 ? -1.713 -15.361 15.154 1.00 86.75 218 TYR A N 1
ATOM 1728 C CA . TYR A 1 218 ? -1.021 -16.603 14.761 1.00 86.75 218 TYR A CA 1
ATOM 1729 C C . TYR A 1 218 ? -1.931 -17.690 14.164 1.00 86.75 218 TYR A C 1
ATOM 1731 O O . TYR A 1 218 ? -1.433 -18.575 13.482 1.00 86.75 218 TYR A O 1
ATOM 1739 N N . LYS A 1 219 ? -3.244 -17.639 14.434 1.00 88.69 219 LYS A N 1
ATOM 1740 C CA . LYS A 1 219 ? -4.252 -18.562 13.878 1.00 88.69 219 LYS A CA 1
ATOM 1741 C C . LYS A 1 219 ? -4.843 -18.107 12.546 1.00 88.69 219 LYS A C 1
ATOM 1743 O O . LYS A 1 219 ? -5.652 -18.826 11.979 1.00 88.69 219 LYS A O 1
ATOM 1748 N N . ILE A 1 220 ? -4.530 -16.887 12.119 1.00 88.56 220 ILE A N 1
ATOM 1749 C CA . ILE A 1 220 ? -5.017 -16.341 10.857 1.00 88.56 220 ILE A CA 1
ATOM 1750 C C . ILE A 1 220 ? -3.995 -16.703 9.788 1.00 88.56 220 ILE A C 1
ATOM 1752 O O . ILE A 1 220 ? -2.869 -16.189 9.835 1.00 88.56 220 ILE A O 1
ATOM 1756 N N . ASP A 1 221 ? -4.401 -17.564 8.860 1.00 90.00 221 ASP A N 1
ATOM 1757 C CA . ASP A 1 221 ? -3.627 -17.894 7.666 1.00 90.00 221 ASP A CA 1
ATOM 1758 C C . ASP A 1 221 ? -3.500 -16.640 6.794 1.00 90.00 221 ASP A C 1
ATOM 1760 O O . ASP A 1 221 ? -4.489 -15.981 6.466 1.00 90.00 221 ASP A O 1
ATOM 1764 N N . LYS A 1 222 ? -2.252 -16.232 6.557 1.00 92.19 222 LYS A N 1
ATOM 1765 C CA . LYS A 1 222 ? -1.869 -15.006 5.847 1.00 92.19 222 LYS A CA 1
ATOM 1766 C C . LYS A 1 222 ? -0.375 -15.028 5.539 1.00 92.19 222 LYS A C 1
ATOM 1768 O O . LYS A 1 222 ? 0.419 -15.584 6.303 1.00 92.19 222 LYS A O 1
ATOM 1773 N N . ASP A 1 223 ? 0.008 -14.274 4.522 1.00 96.12 223 ASP A N 1
ATOM 1774 C CA . ASP A 1 223 ? 1.391 -14.119 4.074 1.00 96.12 223 ASP A CA 1
ATOM 1775 C C . ASP A 1 223 ? 2.044 -12.850 4.618 1.00 96.12 223 ASP A C 1
ATOM 1777 O O . ASP A 1 223 ? 3.268 -12.793 4.767 1.00 96.12 223 ASP A O 1
ATOM 1781 N N . THR A 1 224 ? 1.232 -11.823 4.893 1.00 97.81 224 THR A N 1
ATOM 1782 C CA . THR A 1 224 ? 1.666 -10.541 5.459 1.00 97.81 224 THR A CA 1
ATOM 1783 C C . THR A 1 224 ? 0.537 -9.827 6.208 1.00 97.81 224 THR A C 1
ATOM 1785 O O . THR A 1 224 ? -0.646 -10.000 5.908 1.00 97.81 224 THR A O 1
ATOM 1788 N N . THR A 1 225 ? 0.896 -9.009 7.200 1.00 98.50 225 THR A N 1
ATOM 1789 C CA . THR A 1 225 ? -0.028 -8.132 7.931 1.00 98.50 225 THR A CA 1
ATOM 1790 C C . THR A 1 225 ? 0.349 -6.668 7.719 1.00 98.50 225 THR A C 1
ATOM 1792 O O . THR A 1 225 ? 1.451 -6.249 8.065 1.00 98.50 225 THR A O 1
ATOM 1795 N N . GLN A 1 226 ? -0.572 -5.865 7.196 1.00 98.75 226 GLN A N 1
ATOM 1796 C CA . GLN A 1 226 ? -0.357 -4.442 6.941 1.00 98.75 226 GLN A CA 1
ATOM 1797 C C . GLN A 1 226 ? -1.217 -3.593 7.880 1.00 98.75 226 GLN A C 1
ATOM 1799 O O . GLN A 1 226 ? -2.439 -3.737 7.921 1.00 98.75 226 GLN A O 1
ATOM 1804 N N . LEU A 1 227 ? -0.576 -2.702 8.634 1.00 98.81 227 LEU A N 1
ATOM 1805 C CA . LEU A 1 227 ? -1.235 -1.663 9.416 1.00 98.81 227 LEU A CA 1
ATOM 1806 C C . LEU A 1 227 ? -1.385 -0.407 8.558 1.00 98.81 227 LEU A C 1
ATOM 1808 O O . LEU A 1 227 ? -0.388 0.156 8.103 1.00 98.81 227 LEU A O 1
ATOM 1812 N N . LEU A 1 228 ? -2.616 0.063 8.402 1.00 98.75 228 LEU A N 1
ATOM 1813 C CA . LEU A 1 228 ? -2.914 1.385 7.864 1.00 98.75 228 LEU A CA 1
ATOM 1814 C C . LEU A 1 228 ? -3.152 2.327 9.044 1.00 98.75 228 LEU A C 1
ATOM 1816 O O . LEU A 1 228 ? -3.985 2.034 9.908 1.00 98.75 228 LEU A O 1
ATOM 1820 N N . THR A 1 229 ? -2.405 3.429 9.098 1.00 98.31 229 THR A N 1
ATOM 1821 C CA . THR A 1 229 ? -2.463 4.380 10.215 1.00 98.31 229 THR A CA 1
ATOM 1822 C C . THR A 1 229 ? -2.657 5.818 9.751 1.00 98.31 229 THR A C 1
ATOM 1824 O O . THR A 1 229 ? -2.080 6.245 8.753 1.00 98.31 229 THR A O 1
ATOM 1827 N N . GLY A 1 230 ? -3.465 6.573 10.497 1.00 96.88 230 GLY A N 1
ATOM 1828 C CA . GLY A 1 230 ? -3.601 8.024 10.334 1.00 96.88 230 GLY A CA 1
ATOM 1829 C C . GLY A 1 230 ? -2.576 8.838 11.132 1.00 96.88 230 GLY A C 1
ATOM 1830 O O . GLY A 1 230 ? -2.630 10.068 11.088 1.00 96.88 230 GLY A O 1
ATOM 1831 N N . GLU A 1 231 ? -1.686 8.176 11.881 1.00 96.56 231 GLU A N 1
ATOM 1832 C CA . GLU A 1 231 ? -0.645 8.812 12.695 1.00 96.56 231 GLU A CA 1
ATOM 1833 C C . GLU A 1 231 ? 0.367 9.587 11.844 1.00 96.56 231 GLU A C 1
ATOM 1835 O O . GLU A 1 231 ? 0.512 9.386 10.643 1.00 96.56 231 GLU A O 1
ATOM 1840 N N . THR A 1 232 ? 1.118 10.479 12.481 1.00 95.38 232 THR A N 1
ATOM 1841 C CA . THR A 1 232 ? 2.307 11.096 11.881 1.00 95.38 232 THR A CA 1
ATOM 1842 C C . THR A 1 232 ? 3.472 10.887 12.830 1.00 95.38 232 THR A C 1
ATOM 1844 O O . THR A 1 232 ? 3.456 11.418 13.936 1.00 95.38 232 THR A O 1
ATOM 1847 N N . PHE A 1 233 ? 4.456 10.093 12.405 1.00 96.00 233 PHE A N 1
ATOM 1848 C CA . PHE A 1 233 ? 5.619 9.759 13.224 1.00 96.00 233 PHE A CA 1
ATOM 1849 C C . PHE A 1 233 ? 6.609 10.924 13.326 1.00 96.00 233 PHE A C 1
ATOM 1851 O O . PHE A 1 233 ? 6.696 11.755 12.420 1.00 96.00 233 PHE A O 1
ATOM 1858 N N . ALA A 1 234 ? 7.396 10.964 14.405 1.00 93.75 234 ALA A N 1
ATOM 1859 C CA . ALA A 1 234 ? 8.318 12.065 14.695 1.00 93.75 234 ALA A CA 1
ATOM 1860 C C . ALA A 1 234 ? 9.394 12.283 13.611 1.00 93.75 234 ALA A C 1
ATOM 1862 O O . ALA A 1 234 ? 9.762 13.426 13.341 1.00 93.75 234 ALA A O 1
ATOM 1863 N N . GLY A 1 235 ? 9.877 11.209 12.973 1.00 89.50 235 GLY A N 1
ATOM 1864 C CA . GLY A 1 235 ? 10.816 11.286 11.843 1.00 89.50 235 GLY A CA 1
ATOM 1865 C C . GLY A 1 235 ? 10.147 11.671 10.515 1.00 89.50 235 GLY A C 1
ATOM 1866 O O . GLY A 1 235 ? 10.807 12.073 9.557 1.00 89.50 235 GLY A O 1
ATOM 1867 N N . GLY A 1 236 ? 8.812 11.647 10.470 1.00 90.69 236 GLY A N 1
ATOM 1868 C CA . GLY A 1 236 ? 8.018 12.029 9.314 1.00 90.69 236 GLY A CA 1
ATOM 1869 C C . GLY A 1 236 ? 8.040 11.017 8.171 1.00 90.69 236 GLY A C 1
ATOM 1870 O O . GLY A 1 236 ? 7.604 11.386 7.079 1.00 90.69 236 GLY A O 1
ATOM 1871 N N . GLU A 1 237 ? 8.542 9.803 8.396 1.00 91.94 237 GLU A N 1
ATOM 1872 C CA . GLU A 1 237 ? 8.490 8.686 7.457 1.00 91.94 237 GLU A CA 1
ATOM 1873 C C . GLU A 1 237 ? 7.051 8.209 7.265 1.00 91.94 237 GLU A C 1
ATOM 1875 O O . GLU A 1 237 ? 6.228 8.243 8.182 1.00 91.94 237 GLU A O 1
ATOM 1880 N N . VAL A 1 238 ? 6.749 7.740 6.056 1.00 93.25 238 VAL A N 1
ATOM 1881 C CA . VAL A 1 238 ? 5.383 7.344 5.680 1.00 93.25 238 VAL A CA 1
ATOM 1882 C C . VAL A 1 238 ? 5.164 5.842 5.731 1.00 93.25 238 VAL A C 1
ATOM 1884 O O . VAL A 1 238 ? 4.052 5.377 5.521 1.00 93.25 238 VAL A O 1
ATOM 1887 N N . GLY A 1 239 ? 6.195 5.067 6.050 1.00 95.31 239 GLY A N 1
ATOM 1888 C CA . GLY A 1 239 ? 6.043 3.640 6.260 1.00 95.31 239 GLY A CA 1
ATOM 1889 C C . GLY A 1 239 ? 7.301 2.970 6.777 1.00 95.31 239 GLY A C 1
ATOM 1890 O O . GLY A 1 239 ? 8.400 3.526 6.721 1.00 95.31 239 GLY A O 1
ATOM 1891 N N . MET A 1 240 ? 7.121 1.766 7.302 1.00 96.50 240 MET A N 1
ATOM 1892 C CA . MET A 1 240 ? 8.205 0.872 7.689 1.00 96.50 240 MET A CA 1
ATOM 1893 C C . MET A 1 240 ? 7.716 -0.569 7.638 1.00 96.50 240 MET A C 1
ATOM 1895 O O . MET A 1 240 ? 6.576 -0.854 7.994 1.00 96.50 240 MET A O 1
ATOM 1899 N N . SER A 1 241 ? 8.579 -1.494 7.247 1.00 97.19 241 SER A N 1
ATOM 1900 C CA . SER A 1 241 ? 8.265 -2.923 7.231 1.00 97.19 241 SER A CA 1
ATOM 1901 C C . SER A 1 241 ? 9.447 -3.754 7.699 1.00 97.19 241 SER A C 1
ATOM 1903 O O . SER A 1 241 ? 10.591 -3.295 7.689 1.00 97.19 241 SER A O 1
ATOM 1905 N N . VAL A 1 242 ? 9.173 -4.990 8.110 1.00 96.62 242 VAL A N 1
ATOM 1906 C CA . VAL A 1 242 ? 10.227 -5.968 8.384 1.00 96.62 242 VAL A CA 1
ATOM 1907 C C . VAL A 1 242 ? 10.593 -6.648 7.060 1.00 96.62 242 VAL A C 1
ATOM 1909 O O . VAL A 1 242 ? 9.764 -7.378 6.509 1.00 96.62 242 VAL A O 1
ATOM 1912 N N . PRO A 1 243 ? 11.791 -6.411 6.502 1.00 95.12 243 PRO A N 1
ATOM 1913 C CA . PRO A 1 243 ? 12.130 -6.932 5.187 1.00 95.12 243 PRO A CA 1
ATOM 1914 C C . PRO A 1 243 ? 12.363 -8.445 5.225 1.00 95.12 243 PRO A C 1
ATOM 1916 O O . PRO A 1 243 ? 12.703 -8.992 6.271 1.00 95.12 243 PRO A O 1
ATOM 1919 N N . GLU A 1 244 ? 12.218 -9.108 4.078 1.00 93.38 244 GLU A N 1
ATOM 1920 C CA . GLU A 1 244 ? 12.537 -10.533 3.889 1.00 93.38 244 GLU A CA 1
ATOM 1921 C C . GLU A 1 244 ? 11.830 -11.487 4.877 1.00 93.38 244 GLU A C 1
ATOM 1923 O O . GLU A 1 244 ? 12.431 -12.412 5.424 1.00 93.38 244 GLU A O 1
ATOM 1928 N N . THR A 1 245 ? 10.551 -11.240 5.153 1.00 95.25 245 THR A N 1
ATOM 1929 C CA . THR A 1 245 ? 9.769 -12.016 6.129 1.00 95.25 245 THR A CA 1
ATOM 1930 C C . THR A 1 245 ? 8.461 -12.570 5.588 1.00 95.25 245 THR A C 1
ATOM 1932 O O . THR A 1 245 ? 7.732 -13.187 6.366 1.00 95.25 245 THR A O 1
ATOM 1935 N N . VAL A 1 246 ? 8.143 -12.381 4.302 1.00 95.38 246 VAL A N 1
ATOM 1936 C CA . VAL A 1 246 ? 6.912 -12.914 3.689 1.00 95.38 246 VAL A CA 1
ATOM 1937 C C . VAL A 1 246 ? 6.748 -14.408 3.990 1.00 95.38 246 VAL A C 1
ATOM 1939 O O . VAL A 1 246 ? 7.731 -15.145 4.074 1.00 95.38 246 VAL A O 1
ATOM 1942 N N . CYS A 1 247 ? 5.504 -14.857 4.174 1.00 93.19 247 CYS A N 1
ATOM 1943 C CA . CYS A 1 247 ? 5.166 -16.209 4.644 1.00 93.19 247 CYS A CA 1
ATOM 1944 C C . CYS A 1 247 ? 5.565 -16.513 6.098 1.00 93.19 247 CYS A C 1
ATOM 1946 O O . CYS A 1 247 ? 5.566 -17.676 6.504 1.00 93.19 247 CYS A O 1
ATOM 1948 N N . THR A 1 248 ? 5.939 -15.514 6.897 1.00 92.69 248 THR A N 1
ATOM 1949 C CA . THR A 1 248 ? 6.228 -15.711 8.322 1.00 92.69 248 THR A CA 1
ATOM 1950 C C . THR A 1 248 ? 5.307 -14.851 9.182 1.00 92.69 248 THR A C 1
ATOM 1952 O O . THR A 1 248 ? 4.866 -13.789 8.738 1.00 92.69 248 THR A O 1
ATOM 1955 N N . PRO A 1 249 ? 5.079 -15.215 10.459 1.00 90.81 249 PRO A N 1
ATOM 1956 C CA . PRO A 1 249 ? 4.322 -14.372 11.387 1.00 90.81 249 PRO A CA 1
ATOM 1957 C C . PRO A 1 249 ? 4.901 -12.962 11.585 1.00 90.81 249 PRO A C 1
ATOM 1959 O O . PRO A 1 249 ? 4.217 -12.106 12.134 1.00 90.81 249 PRO A O 1
ATOM 1962 N N . LYS A 1 250 ? 6.152 -12.731 11.159 1.00 93.31 250 LYS A N 1
ATOM 1963 C CA . LYS A 1 250 ? 6.858 -11.450 11.268 1.00 93.31 250 LYS A CA 1
ATOM 1964 C C . LYS A 1 250 ? 6.735 -10.570 10.022 1.00 93.31 250 LYS A C 1
ATOM 1966 O O . LYS A 1 250 ? 7.283 -9.470 10.024 1.00 93.31 250 LYS A O 1
ATOM 1971 N N . ALA A 1 251 ? 6.045 -11.034 8.974 1.00 96.81 251 ALA A N 1
ATOM 1972 C CA . ALA A 1 251 ? 5.717 -10.222 7.807 1.00 96.81 251 ALA A CA 1
ATOM 1973 C C . ALA A 1 251 ? 4.742 -9.119 8.202 1.00 96.81 251 ALA A C 1
ATOM 1975 O O . ALA A 1 251 ? 3.524 -9.296 8.149 1.00 96.81 251 ALA A O 1
ATOM 1976 N N . VAL A 1 252 ? 5.296 -7.988 8.631 1.00 98.31 252 VAL A N 1
ATOM 1977 C CA . VAL A 1 252 ? 4.522 -6.812 9.003 1.00 98.31 252 VAL A CA 1
ATOM 1978 C C . VAL A 1 252 ? 5.000 -5.566 8.273 1.00 98.31 252 VAL A C 1
ATOM 1980 O O . VAL A 1 252 ? 6.199 -5.392 8.026 1.00 98.31 252 VAL A O 1
ATOM 1983 N N . GLY A 1 253 ? 4.053 -4.690 7.955 1.00 98.44 253 GLY A N 1
ATOM 1984 C CA . GLY A 1 253 ? 4.292 -3.352 7.426 1.00 98.44 253 GLY A CA 1
ATOM 1985 C C . GLY A 1 253 ? 3.351 -2.332 8.059 1.00 98.44 253 GLY A C 1
ATOM 1986 O O . GLY A 1 253 ? 2.217 -2.654 8.405 1.00 98.44 253 GLY A O 1
ATOM 1987 N N . ILE A 1 254 ? 3.831 -1.105 8.234 1.00 98.62 254 ILE A N 1
ATOM 1988 C CA . ILE A 1 254 ? 3.053 0.071 8.627 1.00 98.62 254 ILE A CA 1
ATOM 1989 C C . ILE A 1 254 ? 3.071 1.034 7.448 1.00 98.62 254 ILE A C 1
ATOM 1991 O O . ILE A 1 254 ? 4.144 1.360 6.940 1.00 98.62 254 ILE A O 1
ATOM 1995 N N . SER A 1 255 ? 1.893 1.502 7.046 1.00 98.25 255 SER A N 1
ATOM 1996 C CA . SER A 1 255 ? 1.712 2.513 6.007 1.00 98.25 255 SER A CA 1
ATOM 1997 C C . SER A 1 255 ? 0.898 3.682 6.556 1.00 98.25 255 SER A C 1
ATOM 1999 O O . SER A 1 255 ? -0.208 3.498 7.068 1.00 98.25 255 SER A O 1
ATOM 2001 N N . VAL A 1 256 ? 1.462 4.883 6.462 1.00 97.06 256 VAL A N 1
ATOM 2002 C CA . VAL A 1 256 ? 0.859 6.128 6.937 1.00 97.06 256 VAL A CA 1
ATOM 2003 C C . VAL A 1 256 ? -0.000 6.729 5.836 1.00 97.06 256 VAL A C 1
ATOM 2005 O O . VAL A 1 256 ? 0.477 7.023 4.737 1.00 97.06 256 VAL A O 1
ATOM 2008 N N . ASP A 1 257 ? -1.272 6.951 6.141 1.00 95.38 257 ASP A N 1
ATOM 2009 C CA . ASP A 1 257 ? -2.183 7.668 5.266 1.00 95.38 257 ASP A CA 1
ATOM 2010 C C . ASP A 1 257 ? -1.842 9.155 5.303 1.00 95.38 257 ASP A C 1
ATOM 2012 O O . ASP A 1 257 ? -2.153 9.845 6.271 1.00 95.38 257 ASP A O 1
ATOM 2016 N N . MET A 1 258 ? -1.186 9.668 4.264 1.00 91.12 258 MET A N 1
ATOM 2017 C CA . MET A 1 258 ? -0.818 11.084 4.180 1.00 91.12 258 MET A CA 1
ATOM 2018 C C . MET A 1 258 ? -2.029 11.978 3.903 1.00 91.12 258 MET A C 1
ATOM 2020 O O . MET A 1 258 ? -2.168 13.033 4.527 1.00 91.12 258 MET A O 1
ATOM 2024 N N . ASN A 1 259 ? -2.917 11.540 3.013 1.00 91.00 259 ASN A N 1
ATOM 2025 C CA . ASN A 1 259 ? -4.056 12.304 2.530 1.00 91.00 259 ASN A CA 1
ATOM 2026 C C . ASN A 1 259 ? -5.255 11.357 2.318 1.00 91.00 259 ASN A C 1
ATOM 2028 O O . ASN A 1 259 ? -5.255 10.609 1.338 1.00 91.00 259 ASN A O 1
ATOM 2032 N N . PRO A 1 260 ? -6.299 11.432 3.169 1.00 90.38 260 PRO A N 1
ATOM 2033 C CA . PRO A 1 260 ? -7.459 10.544 3.095 1.00 90.38 260 PRO A CA 1
ATOM 2034 C C . PRO A 1 260 ? -8.202 10.595 1.760 1.00 90.38 260 PRO A C 1
ATOM 2036 O O . PRO A 1 260 ? -8.875 9.633 1.407 1.00 90.38 260 PRO A O 1
ATOM 2039 N N . TYR A 1 261 ? -8.073 11.700 1.021 1.00 89.94 261 TYR A N 1
ATOM 2040 C CA . TYR A 1 261 ? -8.723 11.893 -0.271 1.00 89.94 261 TYR A CA 1
ATOM 2041 C C . TYR A 1 261 ? -7.915 11.320 -1.441 1.00 89.94 261 TYR A C 1
ATOM 2043 O O . TYR A 1 261 ? -8.429 11.254 -2.550 1.00 89.94 261 TYR A O 1
ATOM 2051 N N . GLU A 1 262 ? -6.667 10.89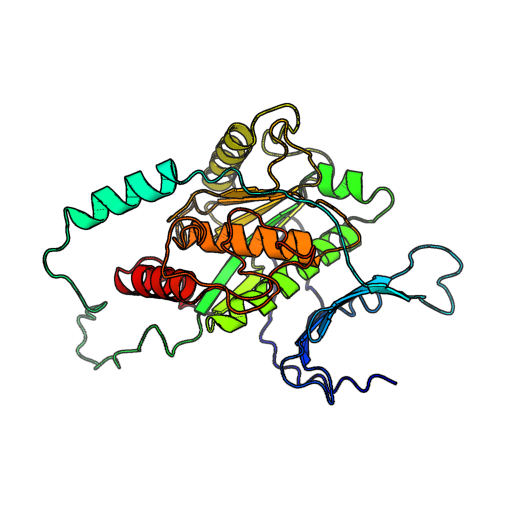9 -1.226 1.00 91.94 262 GLU A N 1
ATOM 2052 C CA . GLU A 1 262 ? -5.763 10.397 -2.265 1.00 91.94 262 GLU A CA 1
ATOM 2053 C C . GLU A 1 262 ? -5.294 8.962 -1.944 1.00 91.94 262 GLU A C 1
ATOM 2055 O O . GLU A 1 262 ? -4.129 8.731 -1.612 1.00 91.94 262 GLU A O 1
ATOM 2060 N N . PRO A 1 263 ? -6.179 7.951 -2.077 1.00 92.94 263 PRO A N 1
ATOM 2061 C CA . PRO A 1 263 ? -5.919 6.584 -1.606 1.00 92.94 263 PRO A CA 1
ATOM 2062 C C . PRO A 1 263 ? -4.755 5.887 -2.326 1.00 92.94 263 PRO A C 1
ATOM 2064 O O . PRO A 1 263 ? -4.149 4.965 -1.782 1.00 92.94 263 PRO A O 1
ATOM 2067 N N . HIS A 1 264 ? -4.406 6.334 -3.536 1.00 92.56 264 HIS A N 1
ATOM 2068 C CA . HIS A 1 264 ? -3.269 5.806 -4.289 1.00 92.56 264 HIS A CA 1
ATOM 2069 C C . HIS A 1 264 ? -1.920 6.048 -3.602 1.00 92.56 264 HIS A C 1
ATOM 2071 O O . HIS A 1 264 ? -1.016 5.237 -3.793 1.00 92.56 264 HIS A O 1
ATOM 2077 N N . LEU A 1 265 ? -1.788 7.103 -2.788 1.00 93.00 265 LEU A N 1
ATOM 2078 C CA . LEU A 1 265 ? -0.576 7.366 -2.008 1.00 93.00 265 LEU A CA 1
ATOM 2079 C C . LEU A 1 265 ? -0.380 6.292 -0.936 1.00 93.00 265 LEU A C 1
ATOM 2081 O O . LEU A 1 265 ? 0.678 5.673 -0.857 1.00 93.00 265 LEU A O 1
ATOM 2085 N N . LEU A 1 266 ? -1.429 6.018 -0.152 1.00 95.56 266 LEU A N 1
ATOM 2086 C CA . LEU A 1 266 ? -1.389 4.968 0.865 1.00 95.56 266 LEU A CA 1
ATOM 2087 C C . LEU A 1 266 ? -1.201 3.584 0.229 1.00 95.56 266 LEU A C 1
ATOM 2089 O O . LEU A 1 266 ? -0.445 2.767 0.750 1.00 95.56 266 LEU A O 1
ATOM 2093 N N . ALA A 1 267 ? -1.832 3.337 -0.921 1.00 96.44 267 ALA A N 1
ATOM 2094 C CA . ALA A 1 267 ? -1.660 2.097 -1.674 1.00 96.44 267 ALA A CA 1
ATOM 2095 C C . ALA A 1 267 ? -0.232 1.922 -2.205 1.00 96.44 267 ALA A C 1
ATOM 2097 O O . ALA A 1 267 ? 0.297 0.813 -2.175 1.00 96.44 267 ALA A O 1
ATOM 2098 N N . GLY A 1 268 ? 0.408 3.007 -2.653 1.00 94.81 268 GLY A N 1
ATOM 2099 C CA . GLY A 1 268 ? 1.812 3.016 -3.065 1.00 94.81 268 GLY A CA 1
ATOM 2100 C C . GLY A 1 268 ? 2.741 2.655 -1.912 1.00 94.81 268 GLY A C 1
ATOM 2101 O O . GLY A 1 268 ? 3.554 1.741 -2.045 1.00 94.81 268 GLY A O 1
ATOM 2102 N N . THR A 1 269 ? 2.552 3.287 -0.750 1.00 95.94 269 THR A N 1
ATOM 2103 C CA . THR A 1 269 ? 3.274 2.943 0.483 1.00 95.94 269 THR A CA 1
ATOM 2104 C C . THR A 1 269 ? 3.052 1.483 0.881 1.00 95.94 269 THR A C 1
ATOM 2106 O O . THR A 1 269 ? 4.015 0.772 1.155 1.00 95.94 269 THR A O 1
ATOM 2109 N N . MET A 1 270 ? 1.806 1.002 0.870 1.00 98.19 270 MET A N 1
ATOM 2110 C CA . MET A 1 270 ? 1.483 -0.389 1.202 1.00 98.19 270 MET A CA 1
ATOM 2111 C C . MET A 1 270 ? 2.153 -1.366 0.231 1.00 98.19 270 MET A C 1
ATOM 2113 O O . MET A 1 270 ? 2.736 -2.360 0.663 1.00 98.19 270 MET A O 1
ATOM 2117 N N . ALA A 1 271 ? 2.131 -1.077 -1.072 1.00 97.88 271 ALA A N 1
ATOM 2118 C CA . ALA A 1 271 ? 2.804 -1.898 -2.071 1.00 97.88 271 ALA A CA 1
ATOM 2119 C C . ALA A 1 271 ? 4.325 -1.920 -1.872 1.00 97.88 271 ALA A C 1
ATOM 2121 O O . ALA A 1 271 ? 4.937 -2.985 -1.954 1.00 97.88 271 ALA A O 1
ATOM 2122 N N . HIS A 1 272 ? 4.919 -0.775 -1.533 1.00 96.94 272 HIS A N 1
ATOM 2123 C CA . HIS A 1 272 ? 6.330 -0.668 -1.173 1.00 96.94 272 HIS A CA 1
ATOM 2124 C C . HIS A 1 272 ? 6.658 -1.517 0.073 1.00 96.94 272 HIS A C 1
ATOM 2126 O O . HIS A 1 272 ? 7.625 -2.278 0.071 1.00 96.94 272 HIS A O 1
ATOM 2132 N N . MET A 1 273 ? 5.837 -1.452 1.129 1.00 97.81 273 MET A N 1
ATOM 2133 C CA . MET A 1 273 ? 6.045 -2.237 2.356 1.00 97.81 273 MET A CA 1
ATOM 2134 C C . MET A 1 273 ? 5.932 -3.746 2.114 1.00 97.81 273 MET A C 1
ATOM 2136 O O . MET A 1 273 ? 6.747 -4.519 2.620 1.00 97.81 273 MET A O 1
ATOM 2140 N N . ILE A 1 274 ? 4.964 -4.176 1.302 1.00 98.38 274 ILE A N 1
ATOM 2141 C CA . ILE A 1 274 ? 4.844 -5.580 0.891 1.00 98.38 274 ILE A CA 1
ATOM 2142 C C . ILE A 1 274 ? 6.063 -5.996 0.050 1.00 98.38 274 ILE A C 1
ATOM 2144 O O . ILE A 1 274 ? 6.584 -7.095 0.239 1.00 98.38 274 ILE A O 1
ATOM 2148 N N . GLY A 1 275 ? 6.564 -5.119 -0.826 1.00 97.50 275 GLY A N 1
ATOM 2149 C CA . GLY A 1 275 ? 7.799 -5.338 -1.585 1.00 97.50 275 GLY A CA 1
ATOM 2150 C C . GLY A 1 275 ? 8.989 -5.664 -0.679 1.00 97.50 275 GLY A C 1
ATOM 2151 O O . GLY A 1 275 ? 9.651 -6.687 -0.874 1.00 97.50 275 GLY A O 1
ATOM 2152 N N . HIS A 1 276 ? 9.195 -4.871 0.377 1.00 97.12 276 HIS A N 1
ATOM 2153 C CA . HIS A 1 276 ? 10.201 -5.154 1.409 1.00 97.12 276 HIS A CA 1
ATOM 2154 C C . HIS A 1 276 ? 9.948 -6.479 2.128 1.00 97.12 276 HIS A C 1
ATOM 2156 O O . HIS A 1 276 ? 10.887 -7.264 2.267 1.00 97.12 276 HIS A O 1
ATOM 2162 N N . ASN A 1 277 ? 8.709 -6.785 2.546 1.00 97.75 277 ASN A N 1
ATOM 2163 C CA . ASN A 1 277 ? 8.406 -8.083 3.170 1.00 97.75 277 ASN A CA 1
ATOM 2164 C C . ASN A 1 277 ? 8.828 -9.255 2.266 1.00 97.75 277 ASN A C 1
ATOM 2166 O O . ASN A 1 277 ? 9.354 -10.247 2.769 1.00 97.75 277 ASN A O 1
ATOM 2170 N N . ILE A 1 278 ? 8.651 -9.142 0.945 1.00 96.81 278 ILE A N 1
ATOM 2171 C CA . ILE A 1 278 ? 9.078 -10.173 -0.014 1.00 96.81 278 ILE A CA 1
ATOM 2172 C C . ILE A 1 278 ? 10.607 -10.210 -0.184 1.00 96.81 278 ILE A C 1
ATOM 2174 O O . ILE A 1 278 ? 11.183 -11.276 -0.414 1.00 96.81 278 ILE A O 1
ATOM 2178 N N . GLY A 1 279 ? 11.275 -9.070 -0.019 1.00 93.81 279 GLY A N 1
ATOM 2179 C CA . GLY A 1 279 ? 12.731 -8.939 -0.102 1.00 93.81 279 GLY A CA 1
ATOM 2180 C C . GLY A 1 279 ? 13.223 -8.068 -1.256 1.00 93.81 279 GLY A C 1
ATOM 2181 O O . GLY A 1 279 ? 14.380 -8.192 -1.655 1.00 93.81 279 GLY A O 1
ATOM 2182 N N . MET A 1 280 ? 12.365 -7.208 -1.809 1.00 94.38 280 MET A N 1
ATOM 2183 C CA . MET A 1 280 ? 12.792 -6.162 -2.739 1.00 94.38 280 MET A CA 1
ATOM 2184 C C . MET A 1 280 ? 13.554 -5.083 -1.967 1.00 94.38 280 MET A C 1
ATOM 2186 O O . MET A 1 280 ? 13.052 -4.593 -0.960 1.00 94.38 280 MET A O 1
ATOM 2190 N N . GLY A 1 281 ? 14.748 -4.716 -2.432 1.00 91.62 281 GLY A N 1
ATOM 2191 C CA . GLY A 1 281 ? 15.496 -3.582 -1.874 1.00 91.62 281 GLY A CA 1
ATOM 2192 C C . GLY A 1 281 ? 15.173 -2.273 -2.592 1.00 91.62 281 GLY A C 1
ATOM 2193 O O . GLY A 1 281 ? 14.524 -2.283 -3.643 1.00 91.62 281 GLY A O 1
ATOM 2194 N N . HIS A 1 282 ? 15.679 -1.158 -2.062 1.00 91.56 282 HIS A N 1
ATOM 2195 C CA . HIS A 1 282 ? 15.523 0.137 -2.725 1.00 91.56 282 HIS A CA 1
ATOM 2196 C C . HIS A 1 282 ? 16.254 0.222 -4.072 1.00 91.56 282 HIS A C 1
ATOM 2198 O O . HIS A 1 282 ? 17.305 -0.396 -4.285 1.00 91.56 282 HIS A O 1
ATOM 2204 N N . ASP A 1 283 ? 15.708 1.028 -4.983 1.00 87.38 283 ASP A N 1
ATOM 2205 C CA . ASP A 1 283 ? 16.289 1.275 -6.307 1.00 87.38 283 ASP A CA 1
ATOM 2206 C C . ASP A 1 283 ? 17.431 2.314 -6.287 1.00 87.38 283 ASP A C 1
ATOM 2208 O O . ASP A 1 283 ? 18.339 2.231 -7.109 1.00 87.38 283 ASP A O 1
ATOM 2212 N N . ASP A 1 284 ? 17.453 3.234 -5.318 1.00 78.25 284 ASP A N 1
ATOM 2213 C CA . ASP A 1 284 ? 18.260 4.472 -5.341 1.00 78.25 284 ASP A CA 1
ATOM 2214 C C . ASP A 1 284 ? 19.784 4.261 -5.251 1.00 78.25 284 ASP A C 1
ATOM 2216 O O . ASP A 1 284 ? 20.555 5.149 -5.603 1.00 78.25 284 ASP A O 1
ATOM 2220 N N . ASN A 1 285 ? 20.236 3.086 -4.801 1.00 69.25 285 ASN A N 1
ATOM 2221 C CA . ASN A 1 285 ? 21.659 2.751 -4.639 1.00 69.25 285 ASN A CA 1
ATOM 2222 C C . ASN A 1 285 ? 22.155 1.720 -5.665 1.00 69.25 285 ASN A C 1
ATOM 2224 O O . ASN A 1 285 ? 23.120 0.996 -5.404 1.00 69.25 285 ASN A O 1
ATOM 2228 N N . ARG A 1 286 ? 21.456 1.582 -6.794 1.00 73.62 286 ARG A N 1
ATOM 2229 C CA . ARG A 1 286 ? 21.770 0.597 -7.828 1.00 73.62 286 ARG A CA 1
ATOM 2230 C C . ARG A 1 286 ? 21.814 1.283 -9.190 1.00 73.62 286 ARG A C 1
ATOM 2232 O O . ARG A 1 286 ? 20.770 1.556 -9.771 1.00 73.62 286 ARG A O 1
ATOM 2239 N N . ASP A 1 287 ? 23.019 1.522 -9.704 1.00 70.19 287 ASP A N 1
ATOM 2240 C CA . ASP A 1 287 ? 23.241 2.268 -10.955 1.00 70.19 287 ASP A CA 1
ATOM 2241 C C . ASP A 1 287 ? 22.491 1.667 -12.164 1.00 70.19 287 ASP A C 1
ATOM 2243 O O . ASP A 1 287 ? 22.094 2.384 -13.082 1.00 70.19 287 ASP A O 1
ATOM 2247 N N . GLU A 1 288 ? 22.248 0.350 -12.165 1.00 77.00 288 GLU A N 1
ATOM 2248 C CA . GLU A 1 288 ? 21.459 -0.340 -13.195 1.00 77.00 288 GLU A CA 1
ATOM 2249 C C . GLU A 1 288 ? 19.928 -0.209 -13.047 1.00 77.00 288 GLU A C 1
ATOM 2251 O O . GLU A 1 288 ? 19.189 -0.504 -13.993 1.00 77.00 288 GLU A O 1
ATOM 2256 N N . CYS A 1 289 ? 19.426 0.235 -11.893 1.00 80.44 289 CYS A N 1
ATOM 2257 C CA . CYS A 1 289 ? 17.999 0.271 -11.575 1.00 80.44 289 CYS A CA 1
ATOM 2258 C C . CYS A 1 289 ? 17.377 1.593 -12.001 1.00 80.44 289 CYS A C 1
ATOM 2260 O O . CYS A 1 289 ? 17.048 2.462 -11.199 1.00 80.44 289 CYS A O 1
ATOM 2262 N N . ILE A 1 290 ? 17.211 1.732 -13.314 1.00 70.69 290 ILE A N 1
ATOM 2263 C CA . ILE A 1 290 ? 16.659 2.942 -13.918 1.00 70.69 290 ILE A CA 1
ATOM 2264 C C . ILE A 1 290 ? 15.142 2.815 -14.053 1.00 70.69 290 ILE A C 1
ATOM 2266 O O . ILE A 1 290 ? 14.628 2.036 -14.863 1.00 70.69 290 ILE A O 1
ATOM 2270 N N . CYS A 1 291 ? 14.424 3.665 -13.326 1.00 73.88 291 CYS A N 1
ATOM 2271 C CA . CYS A 1 291 ? 13.004 3.917 -13.536 1.00 73.88 291 CYS A CA 1
ATOM 2272 C C . CYS A 1 291 ? 12.822 4.771 -14.790 1.00 73.88 291 CYS A C 1
ATOM 2274 O O . CYS A 1 291 ? 12.877 5.994 -14.739 1.00 73.88 291 CYS A O 1
ATOM 2276 N N . ARG A 1 292 ? 12.664 4.115 -15.946 1.00 66.81 292 ARG A N 1
ATOM 2277 C CA . ARG A 1 292 ? 12.463 4.808 -17.233 1.00 66.81 292 ARG A CA 1
ATOM 2278 C C . ARG A 1 292 ? 11.117 5.521 -17.317 1.00 66.81 292 ARG A C 1
ATOM 2280 O O . ARG A 1 292 ? 10.957 6.417 -18.141 1.00 66.81 292 ARG A O 1
ATOM 2287 N N . ASP A 1 293 ? 10.155 5.103 -16.501 1.00 71.81 293 ASP A N 1
ATOM 2288 C CA . ASP A 1 293 ? 8.901 5.819 -16.358 1.00 71.81 293 ASP A CA 1
ATOM 2289 C C . ASP A 1 293 ? 9.132 7.113 -15.564 1.00 71.81 293 ASP A C 1
ATOM 2291 O O . ASP A 1 293 ? 9.711 7.111 -14.479 1.00 71.81 293 ASP A O 1
ATOM 2295 N N . TRP A 1 294 ? 8.627 8.222 -16.098 1.00 67.38 294 TRP A N 1
ATOM 2296 C CA . TRP A 1 294 ? 8.732 9.567 -15.522 1.00 67.38 294 TRP A CA 1
ATOM 2297 C C . TRP A 1 294 ? 8.134 9.672 -14.097 1.00 67.38 294 TRP A C 1
ATOM 2299 O O . TRP A 1 294 ? 8.521 10.553 -13.337 1.00 67.38 294 TRP A O 1
ATOM 2309 N N . HIS A 1 295 ? 7.236 8.756 -13.710 1.00 70.50 295 HIS A N 1
ATOM 2310 C CA . HIS A 1 295 ? 6.647 8.671 -12.367 1.00 70.50 295 HIS A CA 1
ATOM 2311 C C . HIS A 1 295 ? 7.512 7.913 -11.343 1.00 70.50 295 HIS A C 1
ATOM 2313 O O . HIS A 1 295 ? 7.079 7.736 -10.211 1.00 70.50 295 HIS A O 1
ATOM 2319 N N . GLY A 1 296 ? 8.700 7.422 -11.709 1.00 81.50 296 GLY A N 1
ATOM 2320 C CA . GLY A 1 296 ? 9.553 6.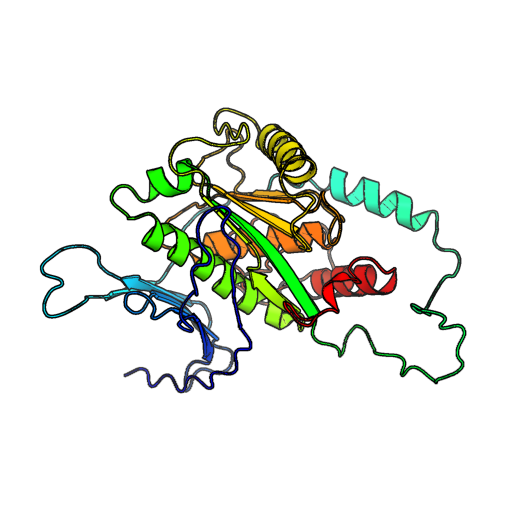622 -10.821 1.00 81.50 296 GLY A CA 1
ATOM 2321 C C . GLY A 1 296 ? 9.059 5.182 -10.623 1.00 81.50 296 GLY A C 1
ATOM 2322 O O . GLY A 1 296 ? 8.147 4.724 -11.318 1.00 81.50 296 GLY A O 1
ATOM 2323 N N . CYS A 1 297 ? 9.659 4.463 -9.668 1.00 89.19 297 CYS A N 1
ATOM 2324 C CA . CYS A 1 297 ? 9.287 3.090 -9.307 1.00 89.19 297 CYS A CA 1
ATOM 2325 C C . CYS A 1 297 ? 8.837 2.997 -7.852 1.00 89.19 297 CYS A C 1
ATOM 2327 O O . CYS A 1 297 ? 9.302 3.752 -7.002 1.00 89.19 297 CYS A O 1
ATOM 2329 N N . ILE A 1 298 ? 7.971 2.023 -7.564 1.00 92.31 298 ILE A N 1
ATOM 2330 C CA . ILE A 1 298 ? 7.403 1.806 -6.227 1.00 92.31 298 ILE A CA 1
ATOM 2331 C C . ILE A 1 298 ? 8.493 1.641 -5.165 1.00 92.31 298 ILE A C 1
ATOM 2333 O O . ILE A 1 298 ? 8.317 2.150 -4.068 1.00 92.31 298 ILE A O 1
ATOM 2337 N N . MET A 1 299 ? 9.618 0.990 -5.488 1.00 92.94 299 MET A N 1
ATOM 2338 C CA . MET A 1 299 ? 10.720 0.731 -4.550 1.00 92.94 299 MET A CA 1
ATOM 2339 C C . MET A 1 299 ? 11.784 1.841 -4.499 1.00 92.94 299 MET A C 1
ATOM 2341 O O . MET A 1 299 ? 12.871 1.609 -3.972 1.00 92.94 299 MET A O 1
ATOM 2345 N N . SER A 1 300 ? 11.510 3.048 -5.003 1.00 88.38 300 SER A N 1
ATOM 2346 C CA . SER A 1 300 ? 12.343 4.203 -4.642 1.00 88.38 300 SER A CA 1
ATOM 2347 C C . SER A 1 300 ? 12.142 4.542 -3.164 1.00 88.38 300 SER A C 1
ATOM 2349 O O . SER A 1 300 ? 11.030 4.462 -2.637 1.00 88.38 300 SER A O 1
ATOM 2351 N N . GLN A 1 301 ? 13.223 4.926 -2.490 1.00 81.81 301 GLN A N 1
ATOM 2352 C CA . GLN A 1 301 ? 13.223 5.329 -1.091 1.00 81.81 301 GLN A CA 1
ATOM 2353 C C . GLN A 1 301 ? 12.318 6.544 -0.860 1.00 81.81 301 GLN A C 1
ATOM 2355 O O . GLN A 1 301 ? 11.714 6.646 0.208 1.00 81.81 301 GLN A O 1
ATOM 2360 N N . SER A 1 302 ? 12.204 7.448 -1.842 1.00 78.69 302 SER A N 1
ATOM 2361 C CA . SER A 1 302 ? 11.151 8.464 -1.841 1.00 78.69 302 SER A CA 1
ATOM 2362 C C . SER A 1 302 ? 9.895 7.876 -2.471 1.00 78.69 302 SER A C 1
ATOM 2364 O O . SER A 1 302 ? 9.845 7.606 -3.670 1.00 78.69 302 SER A O 1
ATOM 2366 N N . ILE A 1 303 ? 8.881 7.638 -1.639 1.00 64.44 303 ILE A N 1
ATOM 2367 C CA . ILE A 1 303 ? 7.683 6.895 -2.044 1.00 64.44 303 ILE A CA 1
ATOM 2368 C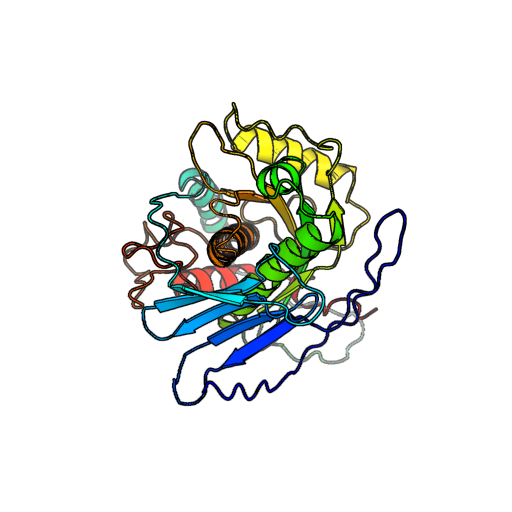 C . ILE A 1 303 ? 6.809 7.736 -2.978 1.00 64.44 303 ILE A C 1
ATOM 2370 O O . ILE A 1 303 ? 6.153 7.187 -3.862 1.00 64.44 303 ILE A O 1
ATOM 2374 N N . VAL A 1 304 ? 6.838 9.061 -2.829 1.00 64.69 304 VAL A N 1
ATOM 2375 C CA . VAL A 1 304 ? 6.186 9.994 -3.751 1.00 64.69 304 VAL A CA 1
ATOM 2376 C C . VAL A 1 304 ? 7.237 10.450 -4.757 1.00 64.69 304 VAL A C 1
ATOM 2378 O O . VAL A 1 304 ? 8.216 11.100 -4.391 1.00 64.69 304 VAL A O 1
ATOM 2381 N N . GLY A 1 305 ? 7.047 10.070 -6.020 1.00 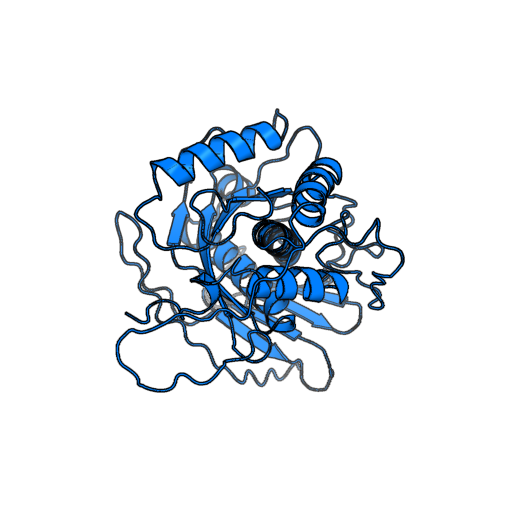58.25 305 GLY A N 1
ATOM 2382 C CA . GLY A 1 305 ? 8.034 10.268 -7.078 1.00 58.25 305 GLY A CA 1
ATOM 2383 C C . GLY A 1 305 ? 8.439 11.732 -7.297 1.00 58.25 305 GLY A C 1
ATOM 2384 O O . GLY A 1 305 ? 7.769 12.671 -6.863 1.00 58.25 305 GLY A O 1
ATOM 2385 N N . LEU A 1 306 ? 9.536 11.915 -8.038 1.00 56.47 306 LEU A N 1
ATOM 2386 C CA . LEU A 1 306 ? 10.216 13.199 -8.282 1.00 56.47 306 LEU A CA 1
ATOM 2387 C C . LEU A 1 306 ? 9.309 14.308 -8.858 1.00 56.47 306 LEU A C 1
ATOM 2389 O O . LEU A 1 306 ? 9.563 15.485 -8.615 1.00 56.47 306 LEU A O 1
ATOM 2393 N N . GLU A 1 307 ? 8.233 13.941 -9.561 1.00 62.47 307 GLU A N 1
ATOM 2394 C CA . GLU A 1 307 ? 7.284 14.863 -10.208 1.00 62.47 307 GLU A CA 1
ATOM 2395 C C . GLU A 1 307 ? 5.927 14.967 -9.480 1.00 62.47 307 GLU A C 1
ATOM 2397 O O . GLU A 1 307 ? 4.953 15.479 -10.030 1.00 62.47 307 GLU A O 1
ATOM 2402 N N . ASN A 1 308 ? 5.845 14.534 -8.213 1.00 67.44 308 ASN A N 1
ATOM 2403 C CA . ASN A 1 308 ? 4.616 14.530 -7.396 1.00 67.44 308 ASN A CA 1
ATOM 2404 C C . ASN A 1 308 ? 3.524 13.576 -7.902 1.00 67.44 308 ASN A C 1
ATOM 2406 O O . ASN A 1 308 ? 2.345 13.753 -7.589 1.00 67.44 308 ASN A O 1
ATOM 2410 N N . VAL A 1 309 ? 3.916 12.564 -8.676 1.00 72.81 309 VAL A N 1
ATOM 2411 C CA . VAL A 1 309 ? 3.037 11.459 -9.055 1.00 72.81 309 VAL A CA 1
ATOM 2412 C C . VAL A 1 309 ? 3.542 10.190 -8.400 1.00 72.81 309 VAL A C 1
ATOM 2414 O O . VAL A 1 309 ? 4.731 9.881 -8.453 1.00 72.81 309 VAL A O 1
ATOM 2417 N N . GLN A 1 310 ? 2.625 9.467 -7.764 1.00 80.81 310 GLN A N 1
ATOM 2418 C CA . GLN A 1 310 ? 2.917 8.183 -7.150 1.00 80.81 310 GLN A CA 1
ATOM 2419 C C . GLN A 1 310 ? 3.317 7.159 -8.224 1.00 80.81 310 GLN A C 1
ATOM 2421 O O . GLN A 1 310 ? 2.515 6.891 -9.126 1.00 80.81 310 GLN A O 1
ATOM 2426 N N . PRO A 1 311 ? 4.504 6.534 -8.116 1.00 84.75 311 PRO A N 1
ATOM 2427 C CA . PRO A 1 311 ? 4.830 5.370 -8.918 1.00 84.75 311 PRO A CA 1
ATOM 2428 C C . PRO A 1 311 ? 3.777 4.267 -8.778 1.00 84.75 311 PRO A C 1
ATOM 2430 O O . PRO A 1 311 ? 3.408 3.897 -7.663 1.00 84.75 311 PRO A O 1
ATOM 2433 N N . TYR A 1 312 ? 3.362 3.685 -9.901 1.00 85.38 312 TYR A N 1
ATOM 2434 C CA . TYR A 1 312 ? 2.428 2.550 -9.943 1.00 85.38 312 TYR A CA 1
ATOM 2435 C C . TYR A 1 312 ? 3.025 1.301 -10.621 1.00 85.38 312 TYR A C 1
ATOM 2437 O O . TYR A 1 312 ? 2.302 0.375 -10.994 1.00 85.38 312 TYR A O 1
ATOM 2445 N N . LYS A 1 313 ? 4.357 1.258 -10.786 1.00 89.25 313 LYS A N 1
ATOM 2446 C CA . LYS A 1 313 ? 5.107 0.124 -11.351 1.00 89.25 313 LYS A CA 1
ATOM 2447 C C . LYS A 1 313 ? 6.361 -0.185 -10.537 1.00 89.25 313 LYS A C 1
ATOM 2449 O O . LYS A 1 313 ? 6.986 0.709 -9.966 1.00 89.25 313 LYS A O 1
ATOM 2454 N N . PHE A 1 314 ? 6.745 -1.455 -10.529 1.00 92.12 314 PHE A N 1
ATOM 2455 C CA . PHE A 1 314 ? 8.014 -1.924 -9.976 1.00 92.12 314 PHE A CA 1
ATOM 2456 C C . PHE A 1 314 ? 9.142 -1.810 -11.008 1.00 92.12 314 PHE A C 1
ATOM 2458 O O . PHE A 1 314 ? 8.898 -1.943 -12.210 1.00 92.12 314 PHE A O 1
ATOM 2465 N N . SER A 1 315 ? 10.375 -1.584 -10.543 1.00 91.81 315 SER A N 1
ATOM 2466 C CA . SER A 1 315 ? 11.549 -1.579 -11.417 1.00 91.81 315 SER A CA 1
ATOM 2467 C C . SER A 1 315 ? 11.895 -2.998 -11.871 1.00 91.81 315 SER A C 1
ATOM 2469 O O . SER A 1 315 ? 11.485 -3.998 -11.269 1.00 91.81 315 SER A O 1
ATOM 2471 N N . GLU A 1 316 ? 12.713 -3.103 -12.918 1.00 90.00 316 GLU A N 1
ATOM 2472 C CA . GLU A 1 316 ? 13.267 -4.394 -13.330 1.00 90.00 316 GLU A CA 1
ATOM 2473 C C . GLU A 1 316 ? 14.107 -5.029 -12.210 1.00 90.00 316 GLU A C 1
ATOM 2475 O O . GLU A 1 316 ? 14.073 -6.242 -12.019 1.00 90.00 316 GLU A O 1
ATOM 2480 N N . CYS A 1 317 ? 14.792 -4.221 -11.403 1.00 92.25 317 CYS A N 1
ATOM 2481 C CA . CYS A 1 317 ? 15.559 -4.716 -10.270 1.00 92.25 317 CYS A CA 1
ATOM 2482 C C . CYS A 1 317 ? 14.678 -5.244 -9.142 1.00 92.25 317 CYS A C 1
ATOM 2484 O O . CYS A 1 317 ? 14.973 -6.303 -8.594 1.00 92.25 317 CYS A O 1
ATOM 2486 N N . SER A 1 318 ? 13.572 -4.565 -8.825 1.00 93.44 318 SER A N 1
ATOM 2487 C CA . SER A 1 318 ? 12.589 -5.088 -7.870 1.00 93.44 318 SER A CA 1
ATOM 2488 C C . SER A 1 318 ? 12.000 -6.414 -8.366 1.00 93.44 318 SER A C 1
ATOM 2490 O O . SER A 1 318 ? 11.815 -7.346 -7.585 1.00 93.44 318 SER A O 1
ATOM 2492 N N . ARG A 1 319 ? 11.750 -6.541 -9.680 1.00 92.62 319 ARG A N 1
ATOM 2493 C CA . ARG A 1 319 ? 11.295 -7.798 -10.297 1.00 92.62 319 ARG A CA 1
ATOM 2494 C C . ARG A 1 319 ? 12.340 -8.911 -10.172 1.00 92.62 319 ARG A C 1
ATOM 2496 O O . ARG A 1 319 ? 11.969 -10.058 -9.921 1.00 92.62 319 ARG A O 1
ATOM 2503 N N . LEU A 1 320 ? 13.624 -8.598 -10.344 1.00 91.69 320 LEU A N 1
ATOM 2504 C CA . LEU A 1 320 ? 14.716 -9.555 -10.150 1.00 91.69 320 LEU A CA 1
ATOM 2505 C C . LEU A 1 320 ? 14.833 -9.985 -8.684 1.00 91.69 320 LEU A C 1
ATOM 2507 O O . LEU A 1 320 ? 14.833 -11.188 -8.433 1.00 91.69 320 LEU A O 1
ATOM 2511 N N . ASP A 1 321 ? 14.815 -9.042 -7.735 1.00 93.50 321 ASP A N 1
ATOM 2512 C CA . ASP A 1 321 ? 14.811 -9.342 -6.294 1.00 93.50 321 ASP A CA 1
ATOM 2513 C C . ASP A 1 321 ? 13.641 -10.277 -5.929 1.00 93.50 321 ASP A C 1
ATOM 2515 O O . ASP A 1 321 ? 13.820 -11.277 -5.232 1.00 93.50 321 ASP A O 1
ATOM 2519 N N . TYR A 1 322 ? 12.445 -9.993 -6.456 1.00 93.94 322 TYR A N 1
ATOM 2520 C CA . TYR A 1 322 ? 11.245 -10.811 -6.272 1.00 93.94 322 TYR A CA 1
ATOM 2521 C C . TYR A 1 322 ? 11.407 -12.237 -6.814 1.00 93.94 322 TYR A C 1
ATOM 2523 O O . TYR A 1 322 ? 11.086 -13.211 -6.135 1.00 93.94 322 TYR A O 1
ATOM 2531 N N . ILE A 1 323 ? 11.922 -12.383 -8.036 1.00 90.94 323 ILE A N 1
ATOM 2532 C CA . ILE A 1 323 ? 12.150 -13.699 -8.648 1.00 90.94 323 ILE A CA 1
ATOM 2533 C C . ILE A 1 323 ? 13.219 -14.478 -7.884 1.00 90.94 323 ILE A C 1
ATOM 2535 O O . ILE A 1 323 ? 13.075 -15.687 -7.702 1.00 90.94 323 ILE A O 1
ATOM 2539 N N . ASP A 1 324 ? 14.284 -13.813 -7.447 1.00 90.50 324 ASP A N 1
ATOM 2540 C CA . ASP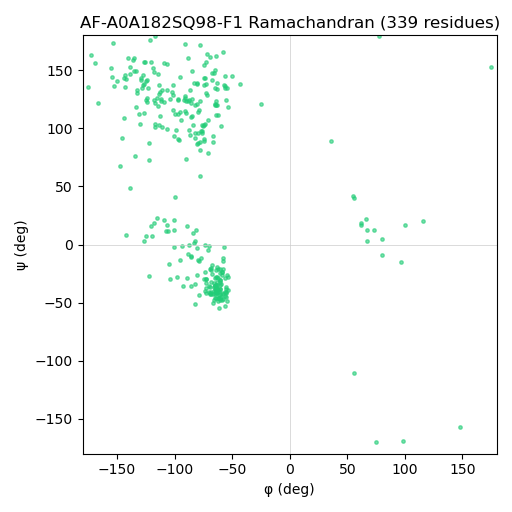 A 1 324 ? 15.367 -14.457 -6.716 1.00 90.50 324 ASP A CA 1
ATOM 2541 C C . ASP A 1 324 ? 14.917 -14.899 -5.322 1.00 90.50 324 ASP A C 1
ATOM 2543 O O . ASP A 1 324 ? 15.273 -16.004 -4.912 1.00 90.50 324 ASP A O 1
ATOM 2547 N N . ALA A 1 325 ? 14.052 -14.130 -4.648 1.00 90.19 325 ALA A N 1
ATOM 2548 C CA . ALA A 1 325 ? 13.362 -14.580 -3.440 1.00 90.19 325 ALA A CA 1
ATOM 2549 C C . ALA A 1 325 ? 12.582 -15.885 -3.699 1.00 90.19 325 ALA A C 1
ATOM 2551 O O . ALA A 1 325 ? 12.832 -16.895 -3.036 1.00 90.19 325 ALA A O 1
ATOM 2552 N N . LEU A 1 326 ? 11.730 -15.923 -4.731 1.00 89.19 326 LEU A N 1
ATOM 2553 C CA . LEU A 1 326 ? 10.956 -17.127 -5.065 1.00 89.19 326 LEU A CA 1
ATOM 2554 C C . LEU A 1 326 ? 11.842 -18.337 -5.397 1.00 89.19 326 LEU A C 1
ATOM 2556 O O . LEU A 1 326 ? 11.524 -19.466 -5.023 1.00 89.19 326 LEU A O 1
ATOM 2560 N N . ARG A 1 327 ? 12.966 -18.120 -6.089 1.00 86.06 327 ARG A N 1
ATOM 2561 C CA . ARG A 1 327 ? 13.902 -19.187 -6.482 1.00 86.06 327 ARG A CA 1
ATOM 2562 C C . ARG A 1 327 ? 14.570 -19.867 -5.299 1.00 86.06 327 ARG A C 1
ATOM 2564 O O . ARG A 1 327 ? 14.786 -21.072 -5.360 1.00 86.06 327 ARG A O 1
ATOM 2571 N N . ILE A 1 328 ? 14.878 -19.120 -4.242 1.00 84.38 328 ILE A N 1
ATOM 2572 C CA . ILE A 1 328 ? 15.459 -19.680 -3.014 1.00 84.38 328 ILE A CA 1
ATOM 2573 C C . ILE A 1 328 ? 14.390 -20.244 -2.061 1.00 84.38 328 ILE A C 1
ATOM 2575 O O . ILE A 1 328 ? 14.696 -20.568 -0.918 1.00 84.38 328 ILE A O 1
ATOM 2579 N N . GLY A 1 329 ? 13.134 -20.355 -2.515 1.00 82.81 329 GLY A N 1
ATOM 2580 C CA . GLY A 1 329 ? 12.005 -20.849 -1.723 1.00 82.81 329 GLY A CA 1
ATOM 2581 C C . GLY A 1 329 ? 11.397 -19.811 -0.775 1.00 82.81 329 GLY A C 1
ATOM 2582 O O . GLY A 1 329 ? 10.487 -20.135 -0.013 1.00 82.81 329 GLY A O 1
ATOM 2583 N N . HIS A 1 330 ? 11.859 -18.560 -0.818 1.00 84.88 330 HIS A N 1
ATOM 2584 C CA . HIS A 1 330 ? 11.265 -17.466 -0.060 1.00 84.88 330 HIS A CA 1
ATOM 2585 C C . HIS A 1 330 ? 10.002 -16.988 -0.794 1.00 84.88 330 HIS A C 1
ATOM 2587 O O . HIS A 1 330 ? 10.085 -16.539 -1.933 1.00 84.88 330 HIS A O 1
ATOM 2593 N N . GLY A 1 331 ? 8.819 -17.126 -0.187 1.00 86.25 331 GLY A N 1
ATOM 2594 C CA . GLY A 1 331 ? 7.552 -16.799 -0.860 1.00 86.25 331 GLY A CA 1
ATOM 2595 C C . GLY A 1 331 ? 6.769 -17.995 -1.422 1.00 86.25 331 GLY A C 1
ATOM 2596 O O . GLY A 1 331 ? 5.897 -17.793 -2.259 1.00 86.25 331 GLY A O 1
ATOM 2597 N N . LEU A 1 332 ? 7.050 -19.237 -1.002 1.00 88.06 332 LEU A N 1
ATOM 2598 C CA . LEU A 1 332 ? 6.289 -20.417 -1.461 1.00 88.06 332 LEU A CA 1
ATOM 2599 C C . LEU A 1 332 ? 4.800 -20.381 -1.078 1.00 88.06 332 LEU A C 1
ATOM 2601 O O . LEU A 1 332 ? 3.989 -20.924 -1.826 1.00 88.06 332 LEU A O 1
ATOM 2605 N N . CYS A 1 333 ? 4.445 -19.718 0.029 1.00 91.44 333 CYS A N 1
ATOM 2606 C CA . CYS A 1 333 ? 3.049 -19.456 0.401 1.00 91.44 333 CYS A CA 1
ATOM 2607 C C . CYS A 1 333 ? 2.305 -18.649 -0.673 1.00 91.44 333 CYS A C 1
ATOM 2609 O O . CYS A 1 333 ? 1.107 -18.777 -0.846 1.00 91.44 333 CYS A O 1
ATOM 2611 N N . LEU A 1 334 ? 3.016 -17.893 -1.513 1.00 93.44 334 LEU A N 1
ATOM 2612 C CA . LEU A 1 334 ? 2.362 -17.068 -2.520 1.00 93.44 334 LEU A CA 1
ATOM 2613 C C . LEU A 1 334 ? 1.787 -17.883 -3.694 1.00 93.44 334 LEU A C 1
ATOM 2615 O O . LEU A 1 334 ? 1.280 -17.312 -4.658 1.00 93.44 334 LEU A O 1
ATOM 2619 N N . LEU A 1 335 ? 1.938 -19.212 -3.685 1.00 89.69 335 LEU A N 1
ATOM 2620 C CA . LEU A 1 335 ? 1.486 -20.106 -4.752 1.00 89.69 335 LEU A CA 1
ATOM 2621 C C . LEU A 1 335 ? 0.105 -20.721 -4.487 1.00 89.69 335 LEU A C 1
ATOM 2623 O O . LEU A 1 335 ? -0.462 -21.286 -5.427 1.00 89.69 335 LEU A O 1
ATOM 2627 N N . ASN A 1 336 ? -0.438 -20.635 -3.265 1.00 83.44 336 ASN A N 1
ATOM 2628 C CA . ASN A 1 336 ? -1.828 -21.015 -3.015 1.00 83.44 336 ASN A CA 1
ATOM 2629 C C . ASN A 1 336 ? -2.764 -19.866 -3.365 1.00 83.44 336 ASN A C 1
ATOM 2631 O O . ASN A 1 336 ? -2.490 -18.699 -3.100 1.00 83.44 336 ASN A O 1
ATOM 2635 N N . LYS A 1 337 ? -3.886 -20.209 -3.991 1.00 82.50 337 LYS A N 1
ATOM 2636 C CA . LYS A 1 337 ? -4.952 -19.248 -4.212 1.00 82.50 337 LYS A CA 1
ATOM 2637 C C . LYS A 1 337 ? -5.769 -19.123 -2.919 1.00 82.50 337 LYS A C 1
ATOM 2639 O O . LYS A 1 337 ? -6.062 -20.149 -2.305 1.00 82.50 337 LYS A O 1
ATOM 2644 N N . PRO A 1 338 ? -6.172 -17.904 -2.525 1.00 76.44 338 PRO A N 1
ATOM 2645 C CA . PRO A 1 338 ? -6.957 -17.704 -1.320 1.00 76.44 338 PRO A CA 1
ATOM 2646 C C . PRO A 1 338 ? -8.245 -18.522 -1.352 1.00 76.44 338 PRO A C 1
ATOM 2648 O O . PRO A 1 338 ? -8.936 -18.554 -2.377 1.00 76.44 338 PRO A O 1
ATOM 2651 N N . ASN A 1 339 ? -8.572 -19.144 -0.220 1.00 62.31 339 ASN A N 1
ATOM 2652 C CA . ASN A 1 339 ? -9.789 -19.935 -0.003 1.00 62.31 339 ASN A CA 1
ATOM 2653 C C . ASN A 1 339 ? -9.941 -21.180 -0.905 1.00 62.31 339 ASN A C 1
ATOM 2655 O O . ASN A 1 339 ? -11.039 -21.732 -0.997 1.00 62.31 339 ASN A O 1
ATOM 2659 N N . GLU A 1 340 ? -8.870 -21.652 -1.552 1.00 49.72 340 GLU A N 1
ATOM 2660 C CA . GLU A 1 340 ? -8.815 -23.016 -2.091 1.00 49.72 340 GLU A CA 1
ATOM 2661 C C . GLU A 1 340 ? -8.328 -23.953 -0.975 1.00 49.72 340 GLU A C 1
ATOM 2663 O O . GLU A 1 340 ? -7.129 -24.065 -0.726 1.00 49.72 340 GLU A O 1
ATOM 2668 N N . VAL A 1 341 ? -9.287 -24.561 -0.264 1.00 35.97 341 VAL A N 1
ATOM 2669 C CA . VAL A 1 341 ? -9.059 -25.661 0.694 1.00 35.97 341 VAL A CA 1
ATOM 2670 C C . VAL A 1 341 ? -8.891 -26.977 -0.053 1.00 35.97 341 VAL A C 1
ATOM 2672 O O . VAL A 1 341 ? -9.715 -27.232 -0.965 1.00 35.97 341 VAL A O 1
#

Organism: NCBI:txid74869

Solvent-accessible surface area (backbone atoms only — not comparable to full-atom values): 19113 Å² total; per-residue (Å²): 135,88,66,72,70,62,76,79,84,80,92,74,88,51,81,30,70,35,103,86,48,76,54,73,66,76,98,35,75,48,57,36,52,45,72,99,37,89,90,18,37,33,29,37,33,51,83,78,52,59,32,36,40,36,43,47,94,94,45,40,36,33,37,38,58,49,94,71,79,79,64,88,86,51,78,51,65,47,76,47,77,59,64,66,84,52,96,34,28,48,67,68,48,67,69,69,54,48,61,56,53,56,60,53,70,75,61,78,67,92,82,59,79,87,74,83,84,66,97,74,84,70,89,73,81,86,72,56,83,81,78,51,69,30,29,42,36,27,30,40,36,38,34,29,42,40,51,61,74,47,66,90,63,53,74,66,56,56,50,51,52,54,50,48,20,45,48,42,25,20,61,32,36,48,82,72,47,30,39,56,40,80,58,35,64,48,76,19,68,91,56,60,90,42,67,74,54,31,88,34,56,60,72,57,26,52,52,35,44,37,53,40,41,49,70,72,42,69,86,56,88,52,27,32,38,40,38,41,30,38,54,64,29,64,83,56,44,39,26,40,42,38,59,63,22,39,60,35,71,56,11,33,24,40,21,32,46,86,46,90,84,46,48,64,57,34,12,34,40,43,44,32,27,52,37,23,11,54,40,27,63,65,35,84,88,39,95,85,44,70,53,83,51,84,36,38,27,30,41,31,54,48,47,36,16,95,75,31,34,64,17,67,40,69,37,73,54,39,52,47,34,46,49,51,26,46,54,75,57,46,48,62,64,25,64,51,59,88,89,72,126